Protein AF-H0JV24-F1 (afdb_monomer)

Nearest PDB structures (foldseek):
  3dsg-assembly1_A  TM=2.781E-01  e=6.233E+00  Xanthomonas campestris pv. campestris

Mean predicted aligned error: 13.24 Å

Foldseek 3Di:
DDDDDDDDDDDDDDADAAWDDDPHDTFALVNQVPFAEDQLLQFPFQAWEDHPDPVPFTKTWGAGNVPRDIHIYTFDLPQQFDQAEAEPEPPDDPPPQDDDADPDPPDDPAWHWYDYPNGTATAHPVGGWDFPDPDPDPDDDTDTDGRDVVVCPVVVVVSCVVRVVVRVSSSVSRNVRVVGGYHYHHYDD

Secondary structure (DSSP, 8-state):
-----------------B--EETTEEPBHHHHTTSPB--GGGEEEEEEE----TT--EEEEEEETTT--EEEEEE-TT---PPPEEE---SS--TT-PPPP-------TTEEEEEETTEEEEEETTEEB----SS--S---PPPPBP--TTTHHHHHHHHHHHHHHHHHHHHHHHHHHHSPBBPPBP--

Structure (mmCIF, N/CA/C/O backbone):
data_AF-H0JV24-F1
#
_entry.id   AF-H0JV24-F1
#
loop_
_atom_site.group_PDB
_atom_site.id
_atom_site.type_symbol
_atom_site.label_atom_id
_atom_site.label_alt_id
_atom_site.label_comp_id
_atom_site.label_asym_id
_atom_site.label_entity_id
_atom_site.label_seq_id
_atom_site.pdbx_PDB_ins_code
_atom_site.Cartn_x
_atom_site.Cartn_y
_atom_site.Cartn_z
_atom_site.occupancy
_atom_site.B_iso_or_equiv
_atom_site.auth_seq_id
_atom_site.auth_comp_id
_atom_site.auth_asym_id
_atom_site.auth_atom_id
_atom_site.pdbx_PDB_model_num
ATOM 1 N N . MET A 1 1 ? -55.042 33.440 13.815 1.00 40.75 1 MET A N 1
ATOM 2 C CA . MET A 1 1 ? -53.650 33.126 13.439 1.00 40.75 1 MET A CA 1
ATOM 3 C C . MET A 1 1 ? -53.340 31.748 13.990 1.00 40.75 1 MET A C 1
ATOM 5 O O . MET A 1 1 ? -53.208 31.602 15.196 1.00 40.75 1 MET A O 1
ATOM 9 N N . THR A 1 2 ? -53.371 30.730 13.139 1.00 46.62 2 THR A N 1
ATOM 10 C CA . THR A 1 2 ? -53.033 29.342 13.477 1.00 46.62 2 THR A CA 1
ATOM 11 C C . THR A 1 2 ? -51.540 29.147 13.240 1.00 46.62 2 THR A C 1
ATOM 13 O O . THR A 1 2 ? -51.048 29.481 12.167 1.00 46.62 2 THR A O 1
ATOM 16 N N . ALA A 1 3 ? -50.812 28.681 14.254 1.00 55.16 3 ALA A N 1
ATOM 17 C CA . ALA A 1 3 ? -49.384 28.410 14.143 1.00 55.16 3 ALA A CA 1
ATOM 18 C C . ALA A 1 3 ? -49.170 27.104 13.363 1.00 55.16 3 ALA A C 1
ATOM 20 O O . ALA A 1 3 ? -49.658 26.053 13.780 1.00 55.16 3 ALA A O 1
ATOM 21 N N . GLU A 1 4 ? -48.454 27.171 12.240 1.00 60.53 4 GLU A N 1
ATOM 22 C CA . GLU A 1 4 ? -47.929 25.985 11.562 1.00 60.53 4 GLU A CA 1
ATOM 23 C C . GLU A 1 4 ? -46.855 25.349 12.447 1.00 60.53 4 GLU A C 1
ATOM 25 O O . GLU A 1 4 ? -45.828 25.952 12.758 1.00 60.53 4 GLU A O 1
ATOM 30 N N . GLN A 1 5 ? -47.127 24.129 12.905 1.00 58.78 5 GLN A N 1
ATOM 31 C CA . GLN A 1 5 ? -46.218 23.354 13.734 1.00 58.78 5 GLN A CA 1
ATOM 32 C C . GLN A 1 5 ? -45.295 22.552 12.808 1.00 58.78 5 GLN A C 1
ATOM 34 O O . GLN A 1 5 ? -45.639 21.460 12.357 1.00 58.78 5 GLN A O 1
ATOM 39 N N . THR A 1 6 ? -44.131 23.112 12.479 1.00 58.16 6 THR A N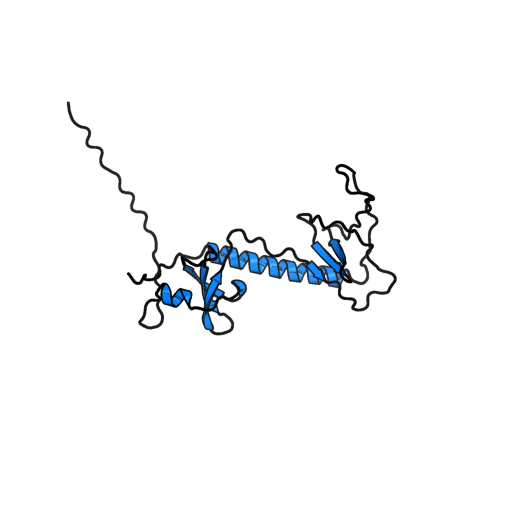 1
ATOM 40 C CA . THR A 1 6 ? -43.129 22.449 11.635 1.00 58.16 6 THR A CA 1
ATOM 41 C C . THR A 1 6 ? -42.541 21.256 12.387 1.00 58.16 6 THR A C 1
ATOM 43 O O . THR A 1 6 ? -41.795 21.412 13.353 1.00 58.16 6 THR A O 1
ATOM 46 N N . THR A 1 7 ? -42.912 20.046 11.981 1.00 57.94 7 THR A N 1
ATOM 47 C CA . THR A 1 7 ? -42.405 18.803 12.566 1.00 57.94 7 THR A CA 1
ATOM 48 C C . THR A 1 7 ? -41.014 18.534 11.996 1.00 57.94 7 THR A C 1
ATOM 50 O O . THR A 1 7 ? -40.848 18.443 10.783 1.00 57.94 7 THR A O 1
ATOM 53 N N . ALA A 1 8 ? -39.995 18.450 12.852 1.00 48.22 8 ALA A N 1
ATOM 54 C CA . ALA A 1 8 ? -38.639 18.137 12.416 1.00 48.22 8 ALA A CA 1
ATOM 55 C C . ALA A 1 8 ? -38.562 16.672 11.960 1.00 48.22 8 ALA A C 1
ATOM 57 O O . ALA A 1 8 ? -38.740 15.754 12.763 1.00 48.22 8 ALA A O 1
ATOM 58 N N . THR A 1 9 ? -38.289 16.450 10.677 1.00 52.81 9 THR A N 1
ATOM 59 C CA . THR A 1 9 ? -38.030 15.116 10.132 1.00 52.81 9 THR A CA 1
ATOM 60 C C . THR A 1 9 ? -36.627 14.684 10.556 1.00 52.81 9 THR A C 1
ATOM 62 O O . THR A 1 9 ? -35.632 15.199 10.052 1.00 52.81 9 THR A O 1
ATOM 65 N N . VAL A 1 10 ? -36.530 13.771 11.525 1.00 53.03 10 VAL A N 1
ATOM 66 C CA . VAL A 1 10 ? -35.249 13.172 11.924 1.00 53.03 10 VAL A CA 1
ATOM 67 C C . VAL A 1 10 ? -34.980 11.971 11.024 1.00 53.03 10 VAL A C 1
ATOM 69 O O . VAL A 1 10 ? -35.547 10.897 11.220 1.00 53.03 10 VAL A O 1
ATOM 72 N N . GLU A 1 11 ? -34.105 12.145 10.037 1.00 54.75 11 GLU A N 1
ATOM 73 C CA . GLU A 1 11 ? -33.578 11.033 9.247 1.00 54.75 11 GLU A CA 1
ATOM 74 C C . GLU A 1 11 ? -32.509 10.291 10.060 1.00 54.75 11 GLU A C 1
ATOM 76 O O . GLU A 1 11 ? -31.451 10.828 10.392 1.00 54.75 11 GLU A O 1
ATOM 81 N N . THR A 1 12 ? -32.796 9.043 10.431 1.00 58.28 12 THR A N 1
ATOM 82 C CA . THR A 1 12 ? -31.857 8.183 11.160 1.00 58.28 12 THR A CA 1
ATOM 83 C C . THR A 1 12 ? -30.942 7.477 10.161 1.00 58.28 12 THR A C 1
ATOM 85 O O . THR A 1 12 ? -31.289 6.442 9.600 1.00 58.28 12 THR A O 1
ATOM 88 N N . LEU A 1 13 ? -29.752 8.035 9.930 1.00 56.25 13 LEU A N 1
ATOM 89 C CA . LEU A 1 13 ? -28.691 7.354 9.185 1.00 56.25 13 LEU A CA 1
ATOM 90 C C . LEU A 1 13 ? -28.055 6.287 10.088 1.00 56.25 13 LEU A C 1
ATOM 92 O O . LEU A 1 13 ? -27.364 6.604 11.057 1.00 56.25 13 LEU A O 1
ATOM 96 N N . THR A 1 14 ? -28.290 5.009 9.793 1.00 55.62 14 THR A N 1
ATOM 97 C CA . THR A 1 14 ? -27.653 3.888 10.496 1.00 55.62 14 THR A CA 1
ATOM 98 C C . THR A 1 14 ? -26.186 3.781 10.082 1.00 55.62 14 THR A C 1
ATOM 100 O O . THR A 1 14 ? -25.870 3.221 9.034 1.00 55.62 14 THR A O 1
ATOM 103 N N . ALA A 1 15 ? -25.273 4.319 10.889 1.00 58.69 15 ALA A N 1
ATOM 104 C CA . ALA A 1 15 ? -23.844 4.066 10.731 1.00 58.69 15 ALA A CA 1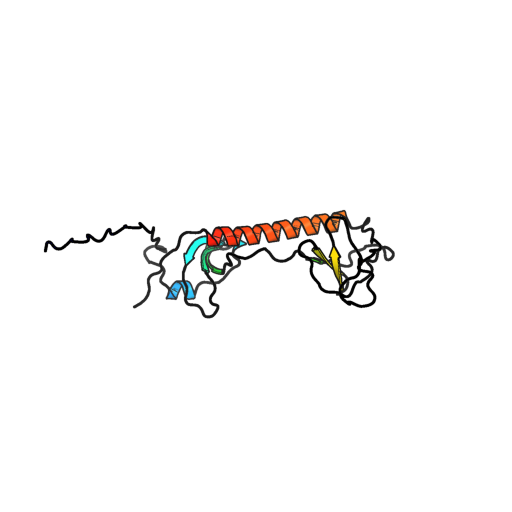
ATOM 105 C C . ALA A 1 15 ? -23.471 2.738 11.415 1.00 58.69 15 ALA A C 1
ATOM 107 O O . ALA A 1 15 ? -23.667 2.587 12.622 1.00 58.69 15 ALA A O 1
ATOM 108 N N . GLU A 1 16 ? -22.914 1.779 10.668 1.00 63.91 16 GLU A N 1
ATOM 109 C CA . GLU A 1 16 ? -22.312 0.580 11.264 1.00 63.91 16 GLU A CA 1
ATOM 110 C C . GLU A 1 16 ? -21.049 0.968 12.044 1.00 63.91 16 GLU A C 1
ATOM 112 O O . GLU A 1 16 ? -20.033 1.349 11.458 1.00 63.91 16 GLU A O 1
ATOM 117 N N . VAL A 1 17 ? -21.094 0.851 13.373 1.00 67.38 17 VAL A N 1
ATOM 118 C CA . VAL A 1 17 ? -19.924 1.046 14.237 1.00 67.38 17 VAL A CA 1
ATOM 119 C C . VAL A 1 17 ? -19.344 -0.313 14.601 1.00 67.38 17 VAL A C 1
ATOM 121 O O . VAL A 1 17 ? -19.991 -1.115 15.274 1.00 67.38 17 VAL A O 1
ATOM 124 N N . ARG A 1 18 ? -18.103 -0.570 14.177 1.00 80.44 18 ARG A N 1
ATOM 125 C CA . ARG A 1 18 ? -17.371 -1.793 14.529 1.00 80.44 18 ARG A CA 1
ATOM 126 C C . ARG A 1 18 ? -16.405 -1.526 15.676 1.00 80.44 18 ARG A C 1
ATOM 128 O O . ARG A 1 18 ? -15.770 -0.473 15.737 1.00 80.44 18 ARG A O 1
ATOM 135 N N . VAL A 1 19 ? -16.282 -2.508 16.565 1.00 81.69 19 VAL A N 1
ATOM 136 C CA . VAL A 1 19 ? -15.363 -2.493 17.706 1.00 81.69 19 VAL A CA 1
ATOM 137 C C . VAL A 1 19 ? -14.354 -3.623 17.546 1.00 81.69 19 VAL A C 1
ATOM 139 O O . VAL A 1 19 ? -14.734 -4.758 17.266 1.00 81.69 19 VAL A O 1
ATOM 142 N N . LEU A 1 20 ? -13.072 -3.322 17.752 1.00 85.44 20 LEU A N 1
ATOM 143 C CA . LEU A 1 20 ? -12.008 -4.322 17.730 1.00 85.44 20 LEU A CA 1
ATOM 144 C C . LEU A 1 20 ? -11.737 -4.859 19.140 1.00 85.44 20 LEU A C 1
ATOM 146 O O . LEU A 1 20 ? -11.495 -4.089 20.075 1.00 85.44 20 LEU A O 1
ATOM 150 N N . THR A 1 21 ? -11.745 -6.183 19.282 1.00 85.06 21 THR A N 1
ATOM 151 C CA . THR A 1 21 ? -11.434 -6.882 20.535 1.00 85.06 21 THR A CA 1
ATOM 152 C C . THR A 1 21 ? -10.301 -7.885 20.328 1.00 85.06 21 THR A C 1
ATOM 154 O O . THR A 1 21 ? -10.185 -8.487 19.264 1.00 85.06 21 THR A O 1
ATOM 157 N N . VAL A 1 22 ? -9.458 -8.057 21.347 1.00 80.88 22 VAL A N 1
ATOM 158 C CA . VAL A 1 22 ? -8.436 -9.109 21.421 1.00 80.88 22 VAL A CA 1
ATOM 159 C C . VAL A 1 22 ? -8.708 -9.927 22.680 1.00 80.88 22 VAL A C 1
ATOM 161 O O . VAL A 1 22 ? -8.603 -9.436 23.810 1.00 80.88 22 VAL A O 1
ATOM 164 N N . GLY A 1 23 ? -9.138 -11.175 22.489 1.00 85.06 23 GLY A N 1
ATOM 165 C CA . GLY A 1 23 ? -9.655 -12.012 23.570 1.00 85.06 23 GLY A CA 1
ATOM 166 C C . GLY A 1 23 ? -10.891 -11.381 24.222 1.00 85.06 23 GLY A C 1
ATOM 167 O O . GLY A 1 23 ? -11.920 -11.215 23.580 1.00 85.06 23 GLY A O 1
ATOM 168 N N . LYS A 1 24 ? -10.790 -11.022 25.509 1.00 84.69 24 LYS A N 1
ATOM 169 C CA . LYS A 1 24 ? -11.882 -10.403 26.292 1.00 84.69 24 LYS A CA 1
ATOM 170 C C . LYS A 1 24 ? -11.745 -8.883 26.457 1.00 84.69 24 LYS A C 1
ATOM 172 O O . LYS A 1 24 ? -12.445 -8.300 27.281 1.00 84.69 24 LYS A O 1
ATOM 177 N N . ARG A 1 25 ? -10.806 -8.239 25.756 1.00 82.94 25 ARG A N 1
ATOM 178 C CA . ARG A 1 25 ? -10.511 -6.807 25.920 1.00 82.94 25 ARG A CA 1
ATOM 179 C C . ARG A 1 25 ? -10.732 -6.050 24.619 1.00 82.94 25 ARG A C 1
ATOM 181 O O . ARG A 1 25 ? -10.306 -6.499 23.560 1.00 82.94 25 ARG A O 1
ATOM 188 N N . GLN A 1 26 ? -11.368 -4.887 24.714 1.00 88.50 26 GLN A N 1
ATOM 189 C CA . GLN A 1 26 ? -11.450 -3.934 23.611 1.00 88.50 26 GLN A CA 1
ATOM 190 C C . GLN A 1 26 ? -10.105 -3.228 23.433 1.00 88.50 26 GLN A C 1
ATOM 192 O O . GLN A 1 26 ? -9.442 -2.880 24.413 1.00 88.50 26 GLN A O 1
ATOM 197 N N . ILE A 1 27 ? -9.713 -2.999 22.181 1.00 90.00 27 ILE A N 1
ATOM 198 C CA . ILE A 1 27 ? -8.530 -2.200 21.871 1.00 90.00 27 ILE A CA 1
ATOM 199 C C . ILE A 1 27 ? -8.861 -0.722 22.092 1.00 90.00 27 ILE A C 1
A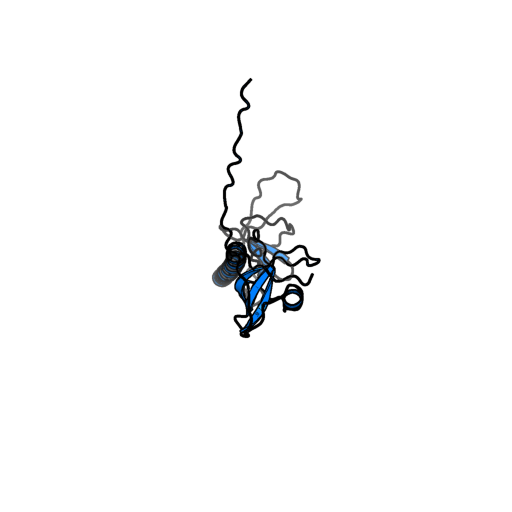TOM 201 O O . ILE A 1 27 ? -9.798 -0.173 21.505 1.00 90.00 27 ILE A O 1
ATOM 205 N N . THR A 1 28 ? -8.096 -0.082 22.973 1.00 91.44 28 THR A N 1
ATOM 206 C CA . THR A 1 28 ? -8.200 1.355 23.243 1.00 91.44 28 THR A CA 1
ATOM 207 C C . THR A 1 28 ? -7.331 2.146 22.274 1.00 91.44 28 THR A C 1
ATOM 209 O O . THR A 1 28 ? -6.391 1.614 21.677 1.00 91.44 28 THR A O 1
ATOM 212 N N . VAL A 1 29 ? -7.598 3.447 22.161 1.00 91.25 29 VAL A N 1
ATOM 213 C CA . VAL A 1 29 ? -6.755 4.363 21.377 1.00 91.25 29 VAL A CA 1
ATOM 214 C C . VAL A 1 29 ? -5.294 4.304 21.842 1.00 91.25 29 VAL A C 1
ATOM 216 O O . VAL A 1 29 ? -4.393 4.230 21.012 1.00 91.25 29 VAL A O 1
ATOM 219 N N . SER A 1 30 ? -5.041 4.279 23.155 1.00 90.44 30 SER A N 1
ATOM 220 C CA . SER A 1 30 ? -3.678 4.240 23.707 1.00 90.44 30 SER A CA 1
ATOM 221 C C . SER A 1 30 ? -2.925 2.952 23.377 1.00 90.44 30 SER A C 1
ATOM 223 O O . SER A 1 30 ? -1.710 3.000 23.214 1.00 90.44 30 SER A O 1
ATOM 225 N N . VAL A 1 31 ? -3.623 1.815 23.276 1.00 91.75 31 VAL A N 1
ATOM 226 C CA . VAL A 1 31 ? -3.018 0.549 22.832 1.00 91.75 31 VAL A CA 1
ATOM 227 C C . VAL A 1 31 ? -2.729 0.603 21.337 1.00 91.75 31 VAL A C 1
ATOM 229 O O . VAL A 1 31 ? -1.621 0.280 20.930 1.00 91.75 31 VAL A O 1
ATOM 232 N N . ALA A 1 32 ? -3.682 1.070 20.524 1.00 93.19 32 ALA A N 1
ATOM 233 C CA . ALA A 1 32 ? -3.478 1.185 19.082 1.00 93.19 32 ALA A CA 1
ATOM 234 C C . ALA A 1 32 ? -2.268 2.070 18.739 1.00 93.19 32 ALA A C 1
ATOM 236 O O . ALA A 1 32 ? -1.464 1.691 17.899 1.00 93.19 32 ALA A O 1
ATOM 237 N N . LYS A 1 33 ? -2.075 3.195 19.442 1.00 92.69 33 LYS A N 1
ATOM 238 C CA . LYS A 1 33 ? -0.918 4.092 19.251 1.00 92.69 33 LYS A CA 1
ATOM 239 C C . LYS A 1 33 ? 0.450 3.455 19.560 1.00 92.69 33 LYS A C 1
ATOM 241 O O . LYS A 1 33 ? 1.459 4.057 19.217 1.00 92.69 33 LYS A O 1
ATOM 246 N N . GLN A 1 34 ? 0.491 2.299 20.225 1.00 93.19 34 GLN A N 1
ATOM 247 C CA . GLN A 1 34 ? 1.724 1.569 20.553 1.00 93.19 34 GLN A CA 1
ATOM 248 C C . GLN A 1 34 ? 2.021 0.419 19.582 1.00 93.19 34 GLN A C 1
ATOM 250 O O . GLN A 1 34 ? 3.048 -0.234 19.728 1.00 93.19 34 GLN A O 1
ATOM 255 N N . LEU A 1 35 ? 1.122 0.135 18.635 1.00 94.88 35 LEU A N 1
ATOM 256 C CA . LEU A 1 35 ? 1.332 -0.923 17.653 1.00 94.88 35 LEU A CA 1
ATOM 257 C C . LEU A 1 35 ? 2.393 -0.514 16.631 1.00 94.88 35 LEU A C 1
ATOM 259 O O . LEU A 1 35 ? 2.487 0.656 16.252 1.00 94.88 35 LEU A O 1
ATOM 263 N N . ASP A 1 36 ? 3.125 -1.507 16.134 1.00 96.44 36 ASP A N 1
ATOM 264 C CA . ASP A 1 36 ? 4.076 -1.311 15.047 1.00 96.44 36 ASP A CA 1
ATOM 265 C C . ASP A 1 36 ? 3.366 -0.867 13.765 1.00 96.44 36 ASP A C 1
ATOM 267 O O . ASP A 1 36 ? 2.252 -1.307 13.453 1.00 96.44 36 ASP A O 1
ATOM 271 N N . VAL A 1 37 ? 4.040 -0.001 13.006 1.00 96.19 37 VAL A N 1
ATOM 272 C CA . VAL A 1 37 ? 3.574 0.472 11.702 1.00 96.19 37 VAL A CA 1
ATOM 273 C C . VAL A 1 37 ? 4.308 -0.292 10.607 1.00 96.19 37 VAL A C 1
ATOM 275 O O . VAL A 1 37 ? 5.534 -0.243 10.526 1.00 96.19 37 VAL A O 1
ATOM 278 N N . ILE A 1 38 ? 3.554 -0.972 9.747 1.00 97.31 38 ILE A N 1
ATOM 279 C CA . ILE A 1 38 ? 4.074 -1.778 8.636 1.00 97.31 38 ILE A CA 1
ATOM 280 C C . ILE A 1 38 ? 3.533 -1.279 7.282 1.00 97.31 38 ILE A C 1
ATOM 282 O O . ILE A 1 38 ? 2.551 -0.526 7.252 1.00 97.31 38 ILE A O 1
ATOM 286 N N . PRO A 1 39 ? 4.125 -1.690 6.142 1.00 96.31 39 PRO A N 1
ATOM 287 C CA . PRO A 1 39 ? 3.570 -1.403 4.818 1.00 96.31 39 PRO A CA 1
ATOM 288 C C . PRO A 1 39 ? 2.156 -1.966 4.644 1.00 96.31 39 PRO A C 1
ATOM 290 O O . PRO A 1 39 ? 1.860 -3.073 5.098 1.00 96.31 39 PRO A O 1
ATOM 293 N N . VAL A 1 40 ? 1.286 -1.229 3.946 1.00 96.62 40 VAL A N 1
ATOM 294 C CA . VAL A 1 40 ? -0.127 -1.617 3.771 1.00 96.62 40 VAL A CA 1
ATOM 295 C C . VAL A 1 40 ? -0.270 -2.930 2.997 1.00 96.62 40 VAL A C 1
ATOM 297 O O . VAL A 1 40 ? -1.168 -3.717 3.276 1.00 96.62 40 VAL A O 1
ATOM 300 N N . THR A 1 41 ? 0.662 -3.215 2.087 1.00 96.56 41 THR A N 1
ATOM 301 C CA . THR A 1 41 ? 0.727 -4.454 1.294 1.00 96.56 41 THR A CA 1
ATOM 302 C C . THR A 1 41 ? 0.965 -5.706 2.139 1.00 96.56 41 THR A C 1
ATOM 304 O O . THR A 1 41 ? 0.637 -6.811 1.714 1.00 96.56 41 THR A O 1
ATOM 307 N N . ARG A 1 42 ? 1.496 -5.548 3.357 1.00 97.25 42 ARG A N 1
ATOM 308 C CA . ARG A 1 42 ? 1.746 -6.638 4.307 1.00 97.25 42 ARG A CA 1
ATOM 309 C C . ARG A 1 42 ? 0.602 -6.822 5.314 1.00 97.25 42 ARG A C 1
ATOM 311 O O . ARG A 1 42 ? 0.651 -7.743 6.123 1.00 97.25 42 ARG A O 1
ATOM 318 N N . LEU A 1 43 ? -0.427 -5.977 5.280 1.00 97.88 43 LEU A N 1
ATOM 319 C CA . LEU A 1 43 ? -1.487 -5.951 6.285 1.00 97.88 43 LEU A CA 1
ATOM 320 C C . LEU A 1 43 ? -2.797 -6.537 5.734 1.00 97.88 43 LEU A C 1
ATOM 322 O O . LEU A 1 43 ? -3.371 -6.008 4.785 1.00 97.88 43 LEU A O 1
ATOM 326 N N . THR A 1 44 ? -3.342 -7.573 6.375 1.00 97.31 44 THR A N 1
ATOM 327 C CA . THR A 1 44 ? -4.760 -7.934 6.208 1.00 97.31 44 THR A CA 1
ATOM 328 C C . THR A 1 44 ? -5.607 -6.979 7.041 1.00 97.31 44 THR A C 1
ATOM 330 O O . THR A 1 44 ? -5.665 -7.082 8.268 1.00 97.31 44 THR A O 1
ATOM 333 N N . VAL A 1 45 ? -6.245 -6.021 6.370 1.00 97.56 45 VAL A N 1
ATOM 334 C CA . VAL A 1 45 ? -6.989 -4.925 7.003 1.00 97.56 45 VAL A CA 1
ATOM 335 C C . VAL A 1 45 ? -8.294 -5.416 7.635 1.00 97.56 45 VAL A C 1
ATOM 337 O O . VAL A 1 45 ? -9.118 -6.051 6.983 1.00 97.56 45 VAL A O 1
ATOM 340 N N . PHE A 1 46 ? -8.523 -5.046 8.896 1.00 95.69 46 PHE A N 1
ATOM 341 C CA . PHE A 1 46 ? -9.826 -5.186 9.556 1.00 95.69 46 PHE A CA 1
ATOM 342 C C . PHE A 1 46 ? -10.699 -3.949 9.369 1.00 95.69 46 PHE A C 1
ATOM 344 O O . PHE A 1 46 ? -11.916 -4.049 9.214 1.00 95.69 46 PHE A O 1
ATOM 351 N N . GLY A 1 47 ? -10.081 -2.771 9.412 1.00 95.38 47 GLY A N 1
ATOM 352 C CA . GLY A 1 47 ? -10.784 -1.510 9.262 1.00 95.38 47 GLY A CA 1
ATOM 353 C C . GLY A 1 47 ? -9.887 -0.298 9.440 1.00 95.38 47 GLY A C 1
ATOM 354 O O . GLY A 1 47 ? -8.736 -0.387 9.870 1.00 95.38 47 GLY A O 1
ATOM 355 N N . ARG A 1 48 ? -10.448 0.859 9.110 1.00 95.75 48 ARG A N 1
ATOM 356 C CA . ARG A 1 48 ? -9.840 2.167 9.338 1.00 95.75 48 ARG A CA 1
ATOM 357 C C . ARG A 1 48 ? -9.966 2.551 10.800 1.00 95.75 48 ARG A C 1
ATOM 359 O O . ARG A 1 48 ? -10.984 2.278 11.426 1.00 95.75 48 ARG A O 1
ATOM 366 N N . VAL A 1 49 ? -8.972 3.251 11.321 1.00 94.50 49 VAL A N 1
ATOM 367 C CA . VAL A 1 49 ? -8.991 3.831 12.665 1.00 94.50 49 VAL A CA 1
ATOM 368 C C . VAL A 1 49 ? -8.595 5.297 12.585 1.00 94.50 49 VAL A C 1
ATOM 370 O O . VAL A 1 49 ? -7.766 5.697 11.767 1.00 94.50 49 VAL A O 1
ATOM 373 N N . LYS A 1 50 ? -9.199 6.123 13.438 1.00 90.88 50 LYS A N 1
ATOM 374 C CA . LYS A 1 50 ? -8.806 7.524 13.595 1.00 90.88 50 LYS A CA 1
ATOM 375 C C . LYS A 1 50 ? -7.871 7.631 14.787 1.00 90.88 50 LYS A C 1
ATOM 377 O O . LYS A 1 50 ? -8.290 7.458 15.929 1.00 90.88 50 LYS A O 1
ATOM 382 N N . LEU A 1 51 ? -6.599 7.878 14.498 1.00 89.75 51 LEU A N 1
ATOM 383 C CA . LEU A 1 51 ? -5.568 8.096 15.500 1.00 89.75 51 LEU A CA 1
ATOM 384 C C . LEU A 1 51 ? -5.098 9.543 15.383 1.00 89.75 51 LEU A C 1
ATOM 386 O O . LEU A 1 51 ? -4.636 9.968 14.330 1.00 89.75 51 LEU A O 1
ATOM 390 N N . GLU A 1 52 ? -5.210 10.305 16.466 1.00 83.94 52 GLU A N 1
ATOM 391 C CA . GLU A 1 52 ? -4.608 11.637 16.560 1.00 83.94 52 GLU A CA 1
ATOM 392 C C . GLU A 1 52 ? -3.096 11.483 16.779 1.00 83.94 52 GLU A C 1
ATOM 394 O O . GLU A 1 52 ? -2.602 11.499 17.914 1.00 83.94 52 GLU A O 1
ATOM 399 N N . LEU A 1 53 ? -2.383 11.213 15.686 1.00 79.12 53 LEU A N 1
ATOM 400 C CA . LEU A 1 53 ? -0.926 11.153 15.610 1.00 79.12 53 LEU A CA 1
ATOM 401 C C . LEU A 1 53 ? -0.389 12.415 14.920 1.00 79.12 53 LEU A C 1
ATOM 403 O O . LEU A 1 53 ? -1.105 13.101 14.192 1.00 79.12 53 LEU A O 1
ATOM 407 N N . LYS A 1 54 ? 0.884 12.740 15.177 1.00 76.75 54 LYS A N 1
ATOM 408 C CA . LYS A 1 54 ? 1.520 13.991 14.718 1.00 76.75 54 LYS A CA 1
ATOM 409 C C . LYS A 1 54 ? 1.641 14.109 13.197 1.00 76.75 54 LYS A C 1
ATOM 411 O O . LYS A 1 54 ? 1.874 15.199 12.697 1.00 76.75 54 LYS A O 1
ATOM 416 N N . ASP A 1 55 ? 1.536 13.002 12.473 1.00 79.50 55 ASP A N 1
ATOM 417 C CA . ASP A 1 55 ? 1.768 12.951 11.033 1.00 79.50 55 ASP A CA 1
ATOM 418 C C . ASP A 1 55 ? 0.505 13.189 10.195 1.00 79.50 55 ASP A C 1
ATOM 420 O O . ASP A 1 55 ? 0.589 13.182 8.969 1.00 79.50 55 ASP A O 1
ATOM 424 N N . HIS A 1 56 ? -0.648 13.419 10.839 1.00 76.62 56 HIS A N 1
ATOM 425 C CA . HIS A 1 56 ? -1.941 13.682 10.193 1.00 76.62 56 HIS A CA 1
ATOM 426 C C . HIS A 1 56 ? -2.352 12.628 9.149 1.00 76.62 56 HIS A C 1
ATOM 428 O O . HIS A 1 56 ? -3.175 12.905 8.273 1.00 76.62 56 HIS A O 1
ATOM 434 N N . LYS A 1 57 ? -1.792 11.417 9.228 1.00 87.69 57 LYS A N 1
ATOM 435 C CA . LYS A 1 57 ? -2.117 10.329 8.307 1.00 87.69 57 LYS A CA 1
ATOM 436 C C . LYS A 1 57 ? -3.379 9.608 8.752 1.00 87.69 57 LYS A C 1
ATOM 438 O O . LYS A 1 57 ? -3.706 9.545 9.937 1.00 87.69 57 LYS A O 1
ATOM 443 N N . ASP A 1 58 ? -4.069 9.025 7.781 1.00 93.25 58 ASP A N 1
ATOM 444 C CA . ASP A 1 58 ? -5.122 8.066 8.061 1.00 93.25 58 ASP A CA 1
ATOM 445 C C . ASP A 1 58 ? -4.518 6.668 8.236 1.00 93.25 58 ASP A C 1
ATOM 447 O O . ASP A 1 58 ? -3.604 6.269 7.511 1.00 93.25 58 ASP A O 1
ATOM 451 N N . TYR A 1 59 ? -5.055 5.917 9.198 1.00 96.44 59 TYR A N 1
ATOM 452 C CA . TYR A 1 59 ? -4.541 4.606 9.570 1.00 96.44 59 TYR A CA 1
ATOM 453 C C . TYR A 1 59 ? -5.579 3.510 9.362 1.00 96.44 59 TYR A C 1
ATOM 455 O O . TYR A 1 59 ? -6.786 3.709 9.532 1.00 96.44 59 TYR A O 1
ATOM 463 N N . VAL A 1 60 ? -5.087 2.326 9.027 1.00 97.31 60 VAL A N 1
ATOM 464 C CA . VAL A 1 60 ? -5.811 1.060 9.117 1.00 97.31 60 VAL A CA 1
ATOM 465 C C . VAL A 1 60 ? -5.153 0.170 10.157 1.00 97.31 60 VAL A C 1
ATOM 467 O O . VAL A 1 60 ? -3.953 0.270 10.407 1.00 97.31 60 VAL A O 1
ATOM 470 N N . ILE A 1 61 ? -5.958 -0.693 10.764 1.00 97.19 61 ILE A N 1
ATOM 471 C CA . ILE A 1 61 ? -5.515 -1.725 11.697 1.00 97.19 61 ILE A CA 1
ATOM 472 C C . ILE A 1 61 ? -5.834 -3.096 11.113 1.00 97.19 61 ILE A C 1
ATOM 474 O O . ILE A 1 61 ? -6.863 -3.284 10.454 1.00 97.19 61 ILE A O 1
ATOM 478 N N . GLY A 1 62 ? -4.951 -4.054 11.349 1.00 96.81 62 GLY A N 1
ATOM 479 C CA . GLY A 1 62 ? -5.075 -5.385 10.784 1.00 96.81 62 GLY A CA 1
ATOM 480 C C . GLY A 1 62 ? -4.022 -6.335 11.320 1.00 96.81 62 GLY A C 1
ATOM 481 O O . GLY A 1 62 ? -3.321 -6.024 12.283 1.00 96.81 62 GLY A O 1
ATOM 482 N N . VAL A 1 63 ? -3.916 -7.489 10.680 1.00 97.31 63 VAL A N 1
ATOM 483 C CA . VAL A 1 63 ? -2.905 -8.493 11.007 1.00 97.31 63 VAL A CA 1
ATOM 484 C C . VAL A 1 63 ? -1.808 -8.468 9.959 1.00 97.31 63 VAL A C 1
ATOM 486 O O . VAL A 1 63 ? -2.080 -8.447 8.761 1.00 97.31 63 VAL A O 1
ATOM 489 N N . ASP A 1 64 ? -0.568 -8.460 10.422 1.00 97.50 64 ASP A N 1
ATOM 490 C CA . ASP A 1 64 ? 0.610 -8.664 9.598 1.00 97.50 64 ASP A CA 1
ATOM 491 C C . ASP A 1 64 ? 0.589 -10.073 8.984 1.00 97.50 64 ASP A C 1
ATOM 493 O O . ASP A 1 64 ? 0.621 -11.077 9.695 1.00 97.50 64 ASP A O 1
ATOM 497 N N . ASN A 1 65 ? 0.588 -10.148 7.655 1.00 96.88 65 ASN A N 1
ATOM 498 C CA . ASN A 1 65 ? 0.516 -11.399 6.899 1.00 96.88 65 ASN A CA 1
ATOM 499 C C . ASN A 1 65 ? 1.754 -12.292 7.065 1.00 96.88 65 ASN A C 1
ATOM 501 O O . ASN A 1 65 ? 1.701 -13.477 6.747 1.00 96.88 65 ASN A O 1
ATOM 505 N N . THR A 1 66 ? 2.870 -11.741 7.541 1.00 96.69 66 THR A N 1
ATOM 506 C CA . THR A 1 66 ? 4.121 -12.473 7.758 1.00 96.69 66 THR A CA 1
ATOM 507 C C . THR A 1 66 ? 4.235 -13.001 9.185 1.00 96.69 66 THR A C 1
ATOM 509 O O . THR A 1 66 ? 4.701 -14.119 9.384 1.00 96.69 66 THR A O 1
ATOM 512 N N . THR A 1 67 ? 3.838 -12.209 10.185 1.00 97.06 67 THR A N 1
ATOM 513 C CA . THR A 1 67 ? 4.053 -12.549 11.608 1.00 97.06 67 THR A CA 1
ATOM 514 C C . THR A 1 67 ? 2.782 -12.944 12.353 1.00 97.06 67 THR A C 1
ATOM 516 O O . THR A 1 67 ? 2.865 -13.535 13.427 1.00 97.06 67 THR A O 1
ATOM 519 N N . GLY A 1 68 ? 1.603 -12.617 11.820 1.00 95.38 68 GLY A N 1
ATOM 520 C CA . GLY A 1 68 ? 0.323 -12.798 12.503 1.00 95.38 68 GLY A CA 1
ATOM 521 C C . GLY A 1 68 ? 0.045 -11.771 13.610 1.00 95.38 68 GLY A C 1
ATOM 522 O O . GLY A 1 68 ? -0.946 -11.906 14.329 1.00 95.38 68 GLY A O 1
ATOM 523 N N . ILE A 1 69 ? 0.894 -10.751 13.772 1.00 95.50 69 ILE A N 1
ATOM 524 C CA . ILE A 1 69 ? 0.781 -9.746 14.838 1.00 95.50 69 ILE A CA 1
ATOM 525 C C . ILE A 1 69 ? -0.202 -8.637 14.436 1.00 95.50 69 ILE A C 1
ATOM 527 O O . ILE A 1 69 ? -0.340 -8.296 13.264 1.00 95.50 69 ILE A O 1
ATOM 531 N N . LEU A 1 70 ? -0.903 -8.072 15.425 1.00 95.75 70 LEU A N 1
ATOM 532 C CA . LEU A 1 70 ? -1.753 -6.897 15.233 1.00 95.75 70 LEU A CA 1
ATOM 533 C C . LEU A 1 70 ? -0.882 -5.660 14.982 1.00 95.75 70 LEU A C 1
ATOM 535 O O . LEU A 1 70 ? -0.085 -5.280 15.839 1.00 95.75 70 LEU A O 1
ATOM 539 N N . SER A 1 71 ? -1.076 -5.006 13.844 1.00 97.50 71 SER A N 1
ATOM 540 C CA . SER A 1 71 ? -0.254 -3.873 13.417 1.00 97.50 71 SER A CA 1
ATOM 541 C C . SER A 1 71 ? -1.101 -2.767 12.797 1.00 97.50 71 SER A C 1
ATOM 543 O O . SER A 1 71 ? -2.272 -2.954 12.445 1.00 97.50 71 SER A O 1
ATOM 545 N N . LEU A 1 72 ? -0.493 -1.593 12.672 1.00 97.19 72 LEU A N 1
ATOM 546 C CA . LEU A 1 72 ? -1.043 -0.459 11.948 1.00 97.19 72 LEU A CA 1
ATOM 547 C C . LEU A 1 72 ? -0.390 -0.328 10.578 1.00 97.19 72 LEU A C 1
ATOM 549 O O . LEU A 1 72 ? 0.753 -0.722 10.361 1.00 97.19 72 LEU A O 1
ATOM 553 N N . SER A 1 73 ? -1.100 0.316 9.664 1.00 97.38 73 SER A N 1
ATOM 554 C CA . SER A 1 73 ? -0.486 0.874 8.468 1.00 97.38 73 SER A CA 1
ATOM 555 C C . SER A 1 73 ? -1.086 2.234 8.158 1.00 97.38 73 SER A C 1
ATOM 557 O O . SER A 1 73 ? -2.296 2.438 8.297 1.00 97.38 73 SER A O 1
ATOM 559 N N . ALA A 1 74 ? -0.236 3.173 7.755 1.00 95.56 74 ALA A N 1
ATOM 560 C CA . ALA A 1 74 ? -0.695 4.426 7.185 1.00 95.56 74 ALA A CA 1
ATOM 561 C C . ALA A 1 74 ? -1.147 4.176 5.743 1.00 95.56 74 ALA A C 1
ATOM 563 O O . ALA A 1 74 ? -0.479 3.466 4.992 1.00 95.56 74 ALA A O 1
ATOM 564 N N . TYR A 1 75 ? -2.251 4.792 5.329 1.00 95.06 75 TYR A N 1
ATOM 565 C CA . TYR A 1 75 ? -2.692 4.729 3.940 1.00 95.06 75 TYR A CA 1
ATOM 566 C C . TYR A 1 75 ? -2.958 6.120 3.366 1.00 95.06 75 TYR A C 1
ATOM 568 O O . TYR A 1 75 ? -3.289 7.063 4.082 1.00 95.06 75 TYR A O 1
ATOM 576 N N . ASN A 1 76 ? -2.821 6.244 2.046 1.00 92.31 76 ASN A N 1
ATOM 577 C CA . ASN A 1 76 ? -3.145 7.456 1.313 1.00 92.31 76 ASN A CA 1
ATOM 578 C C . ASN A 1 76 ? -4.163 7.123 0.216 1.00 92.31 76 ASN A C 1
ATOM 580 O O . ASN A 1 76 ? -3.846 6.454 -0.762 1.00 92.31 76 ASN A O 1
ATOM 584 N N . LYS A 1 77 ? -5.393 7.627 0.360 1.00 87.81 77 LYS A N 1
ATOM 585 C CA . LYS A 1 77 ? -6.483 7.420 -0.613 1.00 87.81 77 LYS A CA 1
ATOM 586 C C . LYS A 1 77 ? -6.198 7.980 -2.014 1.00 87.81 77 LYS A C 1
ATOM 588 O O . LYS A 1 77 ? -6.895 7.625 -2.957 1.00 87.81 77 LYS A O 1
ATOM 593 N N . TYR A 1 78 ? -5.207 8.860 -2.144 1.00 87.81 78 TYR A N 1
ATOM 594 C CA . TYR A 1 78 ? -4.767 9.446 -3.411 1.00 87.81 78 TYR A CA 1
ATOM 595 C C . TYR A 1 78 ? -3.446 8.854 -3.909 1.00 87.81 78 TYR A C 1
ATOM 597 O O . TYR A 1 78 ? -2.860 9.387 -4.849 1.00 87.81 78 TYR A O 1
ATOM 605 N N . PHE A 1 79 ? -2.949 7.789 -3.276 1.00 85.38 79 PHE A N 1
ATOM 606 C CA . PHE A 1 79 ? -1.719 7.139 -3.696 1.00 85.38 79 PHE A CA 1
ATOM 607 C C . PHE A 1 79 ? -1.881 6.540 -5.096 1.00 85.38 79 PHE A C 1
ATOM 609 O O . PHE A 1 79 ? -2.823 5.788 -5.360 1.00 85.38 79 PHE A O 1
ATOM 616 N N . ARG A 1 80 ? -0.960 6.900 -5.992 1.00 79.12 80 ARG A N 1
ATOM 617 C CA . ARG A 1 80 ? -0.947 6.462 -7.395 1.00 79.12 80 ARG A CA 1
ATOM 618 C C . ARG A 1 80 ? 0.143 5.429 -7.700 1.00 79.12 80 ARG A C 1
ATOM 620 O O . ARG A 1 80 ? 0.317 5.098 -8.861 1.00 79.12 80 ARG A O 1
ATOM 627 N N . GLY A 1 81 ? 0.836 4.924 -6.679 1.00 76.75 81 GLY A N 1
ATOM 628 C CA . GLY A 1 81 ? 2.043 4.121 -6.862 1.00 76.75 81 GLY A CA 1
ATOM 629 C C . GLY A 1 81 ? 3.3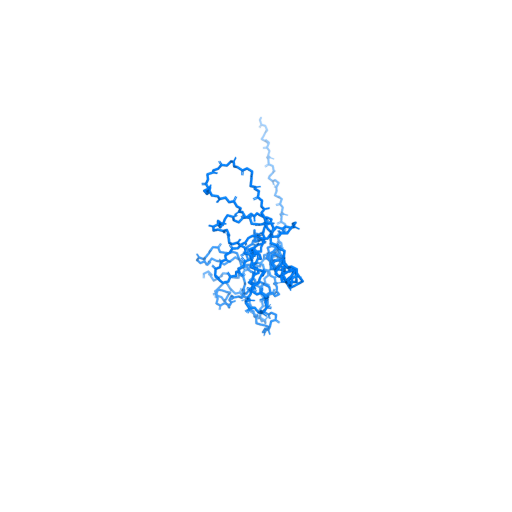04 4.989 -6.874 1.00 76.75 81 GLY A C 1
ATOM 630 O O . GLY A 1 81 ? 3.221 6.190 -7.167 1.00 76.75 81 GLY A O 1
ATOM 631 N N . PRO A 1 82 ? 4.474 4.417 -6.547 1.00 73.50 82 PRO A N 1
ATOM 632 C CA . PRO A 1 82 ? 5.7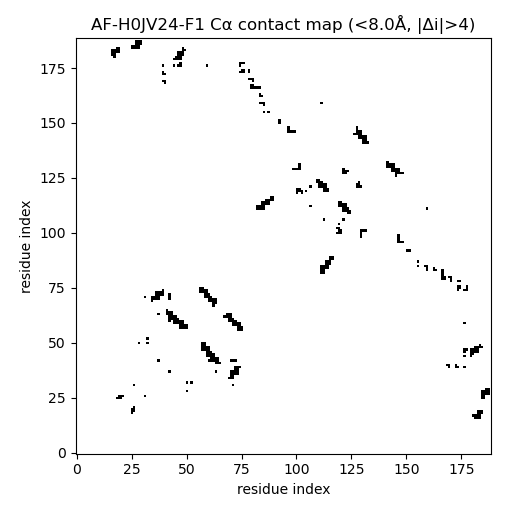38 5.011 -6.958 1.00 73.50 82 PRO A CA 1
ATOM 633 C C . PRO A 1 82 ? 5.786 5.082 -8.490 1.00 73.50 82 PRO A C 1
ATOM 635 O O . PRO A 1 82 ? 5.202 4.241 -9.176 1.00 73.50 82 PRO A O 1
ATOM 638 N N . LYS A 1 83 ? 6.486 6.081 -9.038 1.00 67.56 83 LYS A N 1
ATOM 639 C CA . LYS A 1 83 ? 6.818 6.048 -10.464 1.00 67.56 83 LYS A CA 1
ATOM 640 C C . LYS A 1 83 ? 7.841 4.918 -10.665 1.00 67.56 83 LYS A C 1
ATOM 642 O O . LYS A 1 83 ? 8.883 4.977 -10.010 1.00 67.56 83 LYS A O 1
ATOM 647 N N . PRO A 1 84 ? 7.551 3.897 -11.487 1.00 63.75 84 PRO A N 1
ATOM 648 C CA . PRO A 1 84 ? 8.503 2.825 -11.758 1.00 63.75 84 PRO A CA 1
ATOM 649 C C . PRO A 1 84 ? 9.799 3.402 -12.346 1.00 63.75 84 PRO A C 1
ATOM 651 O O . PRO A 1 84 ? 9.756 4.283 -13.213 1.00 63.75 84 PRO A O 1
ATOM 654 N N . PHE A 1 85 ? 10.940 2.922 -11.849 1.00 65.62 85 PHE A N 1
ATOM 655 C CA . PHE A 1 85 ? 12.274 3.295 -12.305 1.00 65.62 85 PHE A CA 1
ATOM 656 C C . PHE A 1 85 ? 13.114 2.036 -12.548 1.00 65.62 85 PHE A C 1
ATOM 658 O O . PHE A 1 85 ? 13.326 1.249 -11.635 1.00 65.62 85 PHE A O 1
ATOM 665 N N . VAL A 1 86 ? 13.627 1.814 -13.752 1.00 63.38 86 VAL A N 1
ATOM 666 C CA . VAL A 1 86 ? 14.493 0.653 -14.014 1.00 63.38 86 VAL A CA 1
ATOM 667 C C . VAL A 1 86 ? 15.942 1.057 -13.824 1.00 63.38 86 VAL A C 1
ATOM 669 O O . VAL A 1 86 ? 16.449 1.906 -14.556 1.00 63.38 86 VAL A O 1
ATOM 672 N N . ASP A 1 87 ? 16.617 0.433 -12.864 1.00 60.00 87 ASP A N 1
ATOM 673 C CA . ASP A 1 87 ? 18.070 0.520 -12.768 1.00 60.00 87 ASP A CA 1
ATOM 674 C C . ASP A 1 87 ? 18.677 -0.467 -1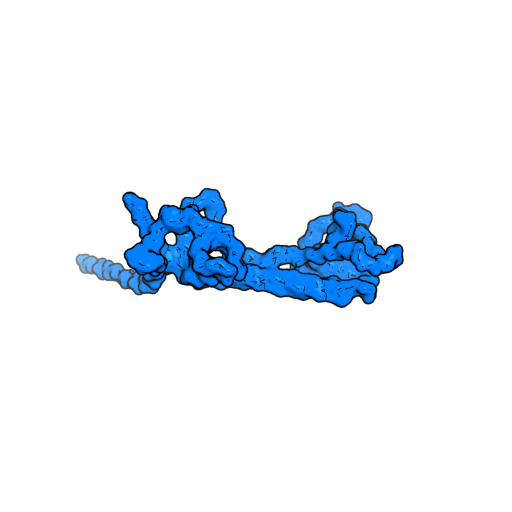3.773 1.00 60.00 87 ASP A C 1
ATOM 676 O O . ASP A 1 87 ? 18.559 -1.693 -13.641 1.00 60.00 87 ASP A O 1
ATOM 680 N N . VAL A 1 88 ? 19.275 0.070 -14.833 1.00 59.19 88 VAL A N 1
ATOM 681 C CA . VAL A 1 88 ? 20.047 -0.712 -15.793 1.00 59.19 88 VAL A CA 1
ATOM 682 C C . VAL A 1 88 ? 21.435 -0.867 -15.186 1.00 59.19 88 VAL A C 1
ATOM 684 O O . VAL A 1 88 ? 22.369 -0.128 -15.490 1.00 59.19 88 VAL A O 1
ATOM 687 N N . ILE A 1 89 ? 21.548 -1.816 -14.257 1.00 52.59 89 ILE A N 1
ATOM 688 C CA . ILE A 1 89 ? 22.826 -2.161 -13.643 1.00 52.59 89 ILE A CA 1
ATOM 689 C C . ILE A 1 89 ? 23.713 -2.763 -14.731 1.00 52.59 89 ILE A C 1
ATOM 691 O O . ILE A 1 89 ? 23.278 -3.643 -15.478 1.00 52.59 89 ILE A O 1
ATOM 695 N N . ASP A 1 90 ? 24.947 -2.268 -14.771 1.00 48.50 90 ASP A N 1
ATOM 696 C CA . ASP A 1 90 ? 26.100 -2.620 -15.606 1.00 48.50 90 ASP A CA 1
ATOM 697 C C . ASP A 1 90 ? 26.401 -4.137 -15.626 1.00 48.50 90 ASP A C 1
ATOM 699 O O . ASP A 1 90 ? 27.375 -4.625 -15.061 1.00 48.50 90 ASP A O 1
ATOM 703 N N . SER A 1 91 ? 25.491 -4.933 -16.187 1.00 43.34 91 SER A N 1
ATOM 704 C CA . SER A 1 91 ? 25.463 -6.397 -16.058 1.00 43.34 91 SER A CA 1
ATOM 705 C C . SER A 1 91 ? 25.860 -7.124 -17.344 1.00 43.34 91 SER A C 1
ATOM 707 O O . SER A 1 91 ? 25.620 -8.322 -17.479 1.00 43.34 91 SER A O 1
ATOM 709 N N . GLY A 1 92 ? 26.549 -6.434 -18.261 1.00 45.47 92 GLY A N 1
ATOM 710 C CA . GLY A 1 92 ? 27.152 -7.055 -19.446 1.00 45.47 92 GLY A CA 1
ATOM 711 C C . GLY A 1 92 ? 26.495 -6.692 -20.775 1.00 45.47 92 GLY A C 1
ATOM 712 O O . GLY A 1 92 ? 26.545 -7.484 -21.717 1.00 45.47 92 GLY A O 1
ATOM 713 N N . LEU A 1 93 ? 25.896 -5.504 -20.872 1.00 47.50 93 LEU A N 1
ATOM 714 C CA . LEU A 1 93 ? 25.621 -4.916 -22.179 1.00 47.50 93 LEU A CA 1
ATOM 715 C C . LEU A 1 93 ? 26.954 -4.616 -22.889 1.00 47.50 93 LEU A C 1
ATOM 717 O O . LEU A 1 93 ? 27.870 -4.116 -22.241 1.00 47.50 93 LEU A O 1
ATOM 721 N N . PRO A 1 94 ? 27.099 -4.907 -24.195 1.00 48.38 94 PRO A N 1
ATOM 722 C CA . PRO A 1 94 ? 28.305 -4.540 -24.928 1.00 48.38 94 PRO A CA 1
ATOM 723 C C . PRO A 1 94 ? 28.518 -3.021 -24.888 1.00 48.38 94 PRO A C 1
ATOM 725 O O . PRO A 1 94 ? 27.557 -2.275 -25.101 1.00 48.38 94 PRO A O 1
ATOM 728 N N . ASP A 1 95 ? 29.773 -2.586 -24.730 1.00 48.12 95 ASP A N 1
ATOM 729 C CA . ASP A 1 95 ? 30.263 -1.189 -24.736 1.00 48.12 95 ASP A CA 1
ATOM 730 C C . ASP A 1 95 ? 29.913 -0.378 -26.014 1.00 48.12 95 ASP A C 1
ATOM 732 O O . ASP A 1 95 ? 30.481 0.667 -26.295 1.00 48.12 95 ASP A O 1
ATOM 736 N N . GLU A 1 96 ? 29.010 -0.833 -26.872 1.00 45.22 96 GLU A N 1
ATOM 737 C CA . GLU A 1 96 ? 28.621 -0.136 -28.105 1.00 45.22 96 GLU A CA 1
ATOM 738 C C . GLU A 1 96 ? 27.125 0.211 -28.125 1.00 45.22 96 GLU A C 1
ATOM 740 O O . GLU A 1 96 ? 26.631 0.806 -29.082 1.00 45.22 96 GLU A O 1
ATOM 745 N N . GLN A 1 97 ? 26.391 -0.112 -27.054 1.00 50.44 97 GLN A N 1
ATOM 746 C CA . GLN A 1 97 ? 24.948 0.120 -26.933 1.00 50.44 97 GLN A CA 1
ATOM 747 C C . GLN A 1 97 ? 24.609 1.106 -25.808 1.00 50.44 97 GLN A C 1
ATOM 749 O O . GLN A 1 97 ? 23.618 0.925 -25.105 1.00 50.44 97 GLN A O 1
ATOM 754 N N . PHE A 1 98 ? 25.404 2.165 -25.642 1.00 48.88 98 PHE A N 1
ATOM 755 C CA . PHE A 1 98 ? 25.156 3.184 -24.622 1.00 48.88 98 PHE A CA 1
ATOM 756 C C . PHE A 1 98 ? 23.934 4.072 -24.954 1.00 48.88 98 PHE A C 1
ATOM 758 O O . PHE A 1 98 ? 23.933 4.720 -26.006 1.00 48.88 98 PHE A O 1
ATOM 765 N N . PRO A 1 99 ? 22.907 4.198 -24.085 1.00 43.84 99 PRO A N 1
ATOM 766 C CA . PRO A 1 99 ? 21.981 5.323 -24.138 1.00 43.84 99 PRO A CA 1
ATOM 767 C C . PRO A 1 99 ? 22.716 6.655 -23.942 1.00 43.84 99 PRO A C 1
ATOM 769 O O . PRO A 1 99 ? 23.505 6.839 -23.017 1.00 43.84 99 PRO A O 1
ATOM 772 N N . ILE A 1 100 ? 22.444 7.610 -24.833 1.00 40.94 100 ILE A N 1
ATOM 773 C CA . ILE A 1 100 ? 23.020 8.955 -24.760 1.00 40.94 100 ILE A CA 1
ATOM 774 C C . ILE A 1 100 ? 22.176 9.819 -23.818 1.00 40.94 100 ILE A C 1
ATOM 776 O O . ILE A 1 100 ? 20.969 9.977 -24.000 1.00 40.94 100 ILE A O 1
ATOM 780 N N . VAL A 1 101 ? 22.848 10.373 -22.814 1.00 38.88 101 VAL A N 1
ATOM 781 C CA . VAL A 1 101 ? 22.316 11.117 -21.662 1.00 38.88 101 VAL A CA 1
ATOM 782 C C . VAL A 1 101 ? 21.535 12.365 -22.061 1.00 38.88 101 VAL A C 1
ATOM 784 O O . VAL A 1 101 ? 22.007 13.147 -22.888 1.00 38.88 101 VAL A O 1
ATOM 787 N N . CYS A 1 102 ? 20.384 12.604 -21.420 1.00 36.50 102 CYS A N 1
ATOM 788 C CA . CYS A 1 102 ? 19.745 13.919 -21.405 1.00 36.50 102 CYS A CA 1
ATOM 789 C C . CYS A 1 102 ? 19.577 14.412 -19.961 1.00 36.50 102 CYS A C 1
ATOM 791 O O . CYS A 1 102 ? 18.872 13.804 -19.167 1.00 36.50 102 CYS A O 1
ATOM 793 N N . GLY A 1 103 ? 20.230 15.524 -19.619 1.00 35.38 103 GLY A N 1
ATOM 794 C CA . GLY A 1 103 ? 20.278 16.078 -18.261 1.00 35.38 103 GLY A CA 1
ATOM 795 C C . GLY A 1 103 ? 19.031 16.855 -17.819 1.00 35.38 103 GLY A C 1
ATOM 796 O O . GLY A 1 103 ? 19.168 17.814 -17.062 1.00 35.38 103 GLY A O 1
ATOM 797 N N . ALA A 1 104 ? 17.835 16.498 -18.291 1.00 40.53 104 ALA A N 1
ATOM 798 C CA . ALA A 1 104 ? 16.596 17.178 -17.922 1.00 40.53 104 ALA A CA 1
ATOM 799 C C . ALA A 1 104 ? 15.655 16.232 -17.167 1.00 40.53 104 ALA A C 1
ATOM 801 O O . ALA A 1 104 ? 15.067 15.319 -17.729 1.00 40.53 104 ALA A O 1
ATOM 802 N N . THR A 1 105 ? 15.485 16.493 -15.874 1.00 40.66 105 THR A N 1
ATOM 803 C CA . THR A 1 105 ? 14.705 15.697 -14.912 1.00 40.66 105 THR A CA 1
ATOM 804 C C . THR A 1 105 ? 13.184 15.903 -15.002 1.00 40.66 105 THR A C 1
ATOM 806 O O . THR A 1 105 ? 12.453 15.587 -14.058 1.00 40.66 105 THR A O 1
ATOM 809 N N . SER A 1 106 ? 12.664 16.465 -16.098 1.00 44.97 106 SER A N 1
ATOM 810 C CA . SER A 1 106 ? 11.233 16.767 -16.221 1.00 44.97 106 SER A CA 1
ATOM 811 C C . SER A 1 106 ? 10.434 15.500 -16.517 1.00 44.97 106 SER A C 1
ATOM 813 O O . SER A 1 106 ? 10.190 15.187 -17.672 1.00 44.97 106 SER A O 1
ATOM 815 N N . SER A 1 107 ? 10.021 14.815 -15.450 1.00 47.44 107 SER A N 1
ATOM 816 C CA . SER A 1 107 ? 9.274 13.555 -15.491 1.00 47.44 107 SER A CA 1
ATOM 817 C C . SER A 1 107 ? 7.912 13.700 -16.176 1.00 47.44 107 SER A C 1
ATOM 819 O O . SER A 1 107 ? 6.995 14.264 -15.569 1.00 47.44 107 SER A O 1
ATOM 821 N N . TYR A 1 108 ? 7.734 13.149 -17.376 1.00 53.16 108 TYR A N 1
ATOM 822 C CA . TYR A 1 108 ? 6.408 13.079 -18.007 1.00 53.16 108 TYR A CA 1
ATOM 823 C C . TYR A 1 108 ? 5.509 12.025 -17.331 1.00 53.16 108 TYR A C 1
ATOM 825 O O . TYR A 1 108 ? 5.976 11.086 -16.684 1.00 53.16 108 TYR A O 1
ATOM 833 N N . ASP A 1 109 ? 4.187 12.186 -17.446 1.00 48.09 109 ASP A N 1
ATOM 834 C CA . ASP A 1 109 ? 3.197 11.273 -16.841 1.00 48.09 109 ASP A CA 1
ATOM 835 C C . ASP A 1 109 ? 3.135 9.893 -17.525 1.00 48.09 109 ASP A C 1
ATOM 837 O O . ASP A 1 109 ? 2.521 8.969 -17.000 1.00 48.09 109 ASP A O 1
ATOM 841 N N . ASN A 1 110 ? 3.782 9.745 -18.682 1.00 52.41 110 ASN A N 1
ATOM 842 C CA . ASN A 1 110 ? 3.810 8.540 -19.512 1.00 52.41 110 ASN A CA 1
ATOM 843 C C . ASN A 1 110 ? 5.236 8.035 -19.801 1.00 52.41 110 ASN A C 1
ATOM 845 O O . ASN A 1 110 ? 5.432 7.302 -20.773 1.00 52.41 110 ASN A O 1
ATOM 849 N N . ALA A 1 111 ? 6.213 8.451 -18.993 1.00 53.81 111 ALA A N 1
ATOM 850 C CA . ALA A 1 111 ? 7.602 8.031 -19.108 1.00 53.81 111 ALA A CA 1
ATOM 851 C C . ALA A 1 111 ? 8.035 7.198 -17.892 1.00 53.81 111 ALA A C 1
ATOM 853 O O . ALA A 1 111 ? 7.719 7.541 -16.750 1.00 53.81 111 ALA A O 1
ATOM 854 N N . PHE A 1 112 ? 8.779 6.118 -18.138 1.00 56.53 112 PHE A N 1
ATOM 855 C CA . PHE A 1 112 ? 9.517 5.388 -17.106 1.00 56.53 112 PHE A CA 1
ATOM 856 C C . PHE A 1 112 ? 10.877 6.043 -16.913 1.00 56.53 112 PHE A C 1
ATOM 858 O O . PHE A 1 112 ? 11.523 6.404 -17.895 1.00 56.53 112 PHE A O 1
ATOM 865 N N . GLN A 1 113 ? 11.333 6.164 -15.669 1.00 61.78 113 GLN A N 1
ATOM 866 C CA . GLN A 1 113 ? 12.707 6.588 -15.425 1.00 61.78 113 GLN A CA 1
ATOM 867 C C . GLN A 1 113 ? 13.635 5.383 -15.606 1.00 61.78 113 GLN A C 1
ATOM 869 O O . GLN A 1 113 ? 13.386 4.319 -15.051 1.00 61.78 113 GLN A O 1
ATOM 874 N N . LEU A 1 114 ? 14.692 5.516 -16.394 1.00 60.53 114 LEU A N 1
ATOM 875 C CA . LEU A 1 114 ? 15.790 4.554 -16.438 1.00 60.53 114 LEU A CA 1
ATOM 876 C C . LEU A 1 114 ? 16.981 5.189 -15.730 1.00 60.53 114 LEU A C 1
ATOM 878 O O . LEU A 1 114 ? 17.272 6.349 -16.000 1.00 60.53 114 LEU A O 1
ATOM 882 N N . ARG A 1 115 ? 17.684 4.459 -14.867 1.00 56.91 115 ARG A N 1
ATOM 883 C CA . ARG A 1 115 ? 18.966 4.900 -14.310 1.00 56.91 115 ARG A CA 1
ATOM 884 C C . ARG A 1 115 ? 20.091 4.044 -14.869 1.00 56.91 115 ARG A C 1
ATOM 886 O O . ARG A 1 115 ? 19.959 2.827 -14.917 1.00 56.91 115 ARG A O 1
ATOM 893 N N . TRP A 1 116 ? 21.191 4.672 -15.270 1.00 54.22 116 TRP A N 1
ATOM 894 C CA . TRP A 1 116 ? 22.433 3.984 -15.606 1.00 54.22 116 TRP A CA 1
ATOM 895 C C . TRP A 1 116 ? 23.641 4.809 -15.179 1.00 54.22 116 TRP A C 1
ATOM 897 O O . TRP A 1 116 ? 23.741 5.976 -15.549 1.00 54.22 116 TRP A O 1
ATOM 907 N N . SER A 1 117 ? 24.549 4.216 -14.398 1.00 51.81 117 SER A N 1
ATOM 908 C CA . SER A 1 117 ? 25.777 4.873 -13.917 1.00 51.81 117 SER A CA 1
ATOM 909 C C . SER A 1 117 ? 25.521 6.277 -13.342 1.00 51.81 117 SER A C 1
ATOM 911 O O . SER A 1 117 ? 26.201 7.234 -13.699 1.00 51.81 117 SER A O 1
ATOM 913 N N . ASP A 1 118 ? 24.507 6.389 -12.476 1.00 52.62 118 ASP A N 1
ATOM 914 C CA . ASP A 1 118 ? 24.041 7.630 -11.826 1.00 52.62 118 ASP A CA 1
ATOM 915 C C . ASP A 1 118 ? 23.349 8.657 -12.738 1.00 52.62 118 ASP A C 1
ATOM 917 O O . ASP A 1 118 ? 23.106 9.797 -12.336 1.00 52.62 118 ASP A O 1
ATOM 921 N N . ILE A 1 119 ? 22.987 8.258 -13.955 1.00 51.47 119 ILE A N 1
ATOM 922 C CA . ILE A 1 119 ? 22.309 9.112 -14.926 1.00 51.47 119 ILE A CA 1
ATOM 923 C C . ILE A 1 119 ? 20.870 8.648 -15.122 1.00 51.47 119 ILE A C 1
ATOM 925 O O . ILE A 1 119 ? 20.638 7.483 -15.436 1.00 51.47 119 ILE A O 1
ATOM 929 N N . ASP A 1 120 ? 19.920 9.574 -14.989 1.00 56.66 120 ASP A N 1
ATOM 930 C CA . ASP A 1 120 ? 18.496 9.322 -15.212 1.00 56.66 120 ASP A CA 1
ATOM 931 C C . ASP A 1 120 ? 18.091 9.637 -16.671 1.00 56.66 120 ASP A C 1
ATOM 933 O O . ASP A 1 120 ? 18.494 10.652 -17.243 1.00 56.66 120 ASP A O 1
ATOM 937 N N . PHE A 1 121 ? 17.261 8.780 -17.266 1.00 59.66 121 PHE A N 1
ATOM 938 C CA . PHE A 1 121 ? 16.701 8.884 -18.618 1.00 59.66 121 PHE A CA 1
ATOM 939 C C . PHE A 1 121 ? 15.199 8.587 -18.595 1.00 59.66 121 PHE A C 1
ATOM 941 O O . PHE A 1 121 ? 14.690 8.011 -17.639 1.00 59.66 121 PHE A O 1
ATOM 948 N N . GLU A 1 122 ? 14.490 8.918 -19.674 1.00 56.12 122 GLU A N 1
ATOM 949 C CA . GLU A 1 122 ? 13.062 8.631 -19.826 1.00 56.12 122 GLU A CA 1
ATOM 950 C C . GLU A 1 122 ? 12.797 7.638 -20.963 1.00 56.12 122 GLU A C 1
ATOM 952 O O . GLU A 1 122 ? 13.218 7.832 -22.106 1.00 56.12 122 GLU A O 1
ATOM 957 N N . LEU A 1 123 ? 12.058 6.575 -20.655 1.00 59.12 123 LEU A N 1
ATOM 958 C CA . LEU A 1 123 ? 11.546 5.612 -21.621 1.00 59.12 123 LEU A CA 1
ATOM 959 C C . LEU A 1 123 ? 10.059 5.869 -21.866 1.00 59.12 123 LEU A C 1
ATOM 961 O O . LEU A 1 123 ? 9.259 5.849 -20.932 1.00 59.12 123 LEU A O 1
ATOM 965 N N . PHE A 1 124 ? 9.685 6.055 -23.128 1.00 55.75 124 PHE A N 1
ATOM 966 C CA . PHE A 1 124 ? 8.298 6.232 -23.545 1.00 55.75 124 PHE A CA 1
ATOM 967 C C . PHE A 1 124 ? 7.718 4.910 -24.061 1.00 55.75 124 PHE A C 1
ATOM 969 O O . PHE A 1 124 ? 8.445 3.990 -24.433 1.00 55.75 124 PHE A O 1
ATOM 976 N N . ALA A 1 125 ? 6.386 4.819 -24.114 1.00 49.03 125 ALA A N 1
ATOM 977 C CA . ALA A 1 125 ? 5.668 3.627 -24.582 1.00 49.03 125 ALA A CA 1
ATOM 978 C C . ALA A 1 125 ? 5.998 3.215 -26.032 1.00 49.03 125 ALA A C 1
ATOM 980 O O . ALA A 1 125 ? 5.723 2.087 -26.428 1.00 49.03 125 ALA A O 1
ATOM 981 N N . ASP A 1 126 ? 6.566 4.118 -26.830 1.00 49.28 126 ASP A N 1
ATOM 982 C CA . ASP A 1 126 ? 6.984 3.870 -28.208 1.00 49.28 126 ASP A CA 1
ATOM 983 C C . ASP A 1 126 ? 8.508 3.687 -28.363 1.00 49.28 126 ASP A C 1
ATOM 985 O O . ASP A 1 126 ? 9.017 3.656 -29.483 1.00 49.28 126 ASP A O 1
ATOM 989 N N . GLY A 1 127 ? 9.232 3.557 -27.247 1.00 49.03 127 GLY A N 1
ATOM 990 C CA . GLY A 1 127 ? 10.669 3.303 -27.197 1.00 49.03 127 GLY A CA 1
ATOM 991 C C . GLY A 1 127 ? 11.446 4.326 -26.367 1.00 49.03 127 GLY A C 1
ATOM 992 O O . GLY A 1 127 ? 10.898 5.246 -25.753 1.00 49.03 127 GLY A O 1
ATOM 993 N N . VAL A 1 128 ? 12.771 4.168 -26.342 1.00 48.16 128 VAL A N 1
ATOM 994 C CA . VAL A 1 128 ? 13.661 5.085 -25.618 1.00 48.16 128 VAL A CA 1
ATOM 995 C C . VAL A 1 128 ? 13.929 6.295 -26.501 1.00 48.16 128 VAL A C 1
ATOM 997 O O . VAL A 1 128 ? 14.518 6.176 -27.579 1.00 48.16 128 VAL A O 1
ATOM 1000 N N . ARG A 1 129 ? 13.507 7.478 -26.053 1.00 46.53 129 ARG A N 1
ATOM 1001 C CA . ARG A 1 129 ? 13.718 8.725 -26.790 1.00 46.53 129 ARG A CA 1
ATOM 1002 C C . ARG A 1 129 ? 14.780 9.556 -26.082 1.00 46.53 129 ARG A C 1
ATOM 1004 O O . ARG A 1 129 ? 14.617 9.932 -24.928 1.00 46.53 129 ARG A O 1
ATOM 1011 N N . ARG A 1 130 ? 15.853 9.902 -26.796 1.00 43.81 130 ARG A N 1
ATOM 1012 C CA . ARG A 1 130 ? 16.778 10.955 -26.364 1.00 43.81 130 ARG A CA 1
ATOM 1013 C C . ARG A 1 130 ? 16.130 12.318 -26.600 1.00 43.81 130 ARG A C 1
ATOM 1015 O O . ARG A 1 130 ? 15.669 12.590 -27.709 1.00 43.81 130 ARG A O 1
ATOM 1022 N N . CYS A 1 131 ? 16.164 13.207 -25.615 1.00 37.97 131 CYS A N 1
ATOM 1023 C CA . CYS A 1 131 ? 15.968 14.634 -25.866 1.00 37.97 131 CYS A CA 1
ATOM 1024 C C . CYS A 1 131 ? 17.285 15.229 -26.394 1.00 37.97 131 CYS A C 1
ATOM 1026 O O . CYS A 1 131 ? 18.247 15.378 -25.644 1.00 37.97 131 CYS A O 1
ATOM 1028 N N . GLU A 1 132 ? 17.355 15.557 -27.686 1.00 40.69 132 GLU A N 1
ATOM 1029 C CA . GLU A 1 132 ? 18.355 16.507 -28.187 1.00 40.69 132 GLU A CA 1
ATOM 1030 C C . GLU A 1 132 ? 17.784 17.914 -28.021 1.00 40.69 132 GLU A C 1
ATOM 1032 O O . GLU A 1 132 ? 17.029 18.389 -28.869 1.00 40.69 132 GLU A O 1
ATOM 1037 N N . ILE A 1 133 ? 18.088 18.570 -26.900 1.00 43.16 133 ILE A N 1
ATOM 1038 C CA . ILE A 1 133 ? 17.812 19.999 -26.751 1.00 43.16 133 ILE A CA 1
ATOM 1039 C C . ILE A 1 133 ? 19.049 20.681 -26.170 1.00 43.16 133 ILE A C 1
ATOM 1041 O O . ILE A 1 133 ? 19.354 20.540 -24.986 1.00 43.16 133 ILE A O 1
ATOM 1045 N N . ASP A 1 134 ? 19.727 21.460 -27.012 1.00 36.31 134 ASP A N 1
ATOM 1046 C CA . ASP A 1 134 ? 20.592 22.548 -26.563 1.00 36.31 134 ASP A CA 1
ATOM 1047 C C . ASP A 1 134 ? 19.698 23.651 -25.987 1.00 36.31 134 ASP A C 1
ATOM 1049 O O . ASP A 1 134 ? 19.062 24.410 -26.715 1.00 36.31 134 ASP A O 1
ATOM 1053 N N . GLY A 1 135 ? 19.636 23.720 -24.658 1.00 36.16 135 GLY A N 1
ATOM 1054 C CA . GLY A 1 135 ? 18.963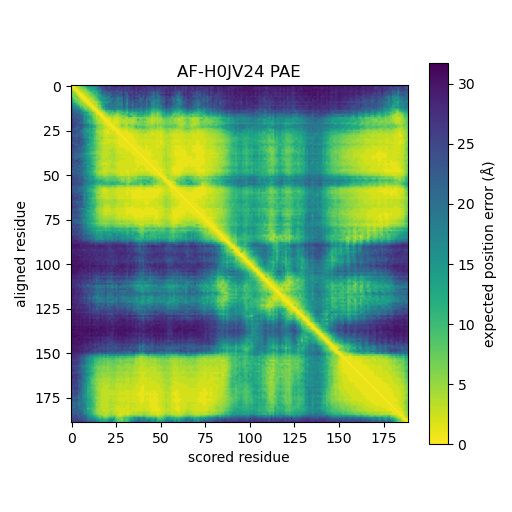 24.793 -23.935 1.00 36.16 135 GLY A CA 1
ATOM 1055 C C . GLY A 1 135 ? 17.455 24.594 -23.792 1.00 36.16 135 GLY A C 1
ATOM 1056 O O . GLY A 1 135 ? 16.676 24.800 -24.716 1.00 36.16 135 GLY A O 1
ATOM 1057 N N . HIS A 1 136 ? 17.025 24.283 -22.570 1.00 33.09 136 HIS A N 1
ATOM 1058 C CA . HIS A 1 136 ? 15.636 24.447 -22.152 1.00 33.09 136 HIS A CA 1
ATOM 1059 C C . HIS A 1 136 ? 15.255 25.937 -22.187 1.00 33.09 136 HIS A C 1
ATOM 1061 O O . HIS A 1 136 ? 15.316 26.643 -21.181 1.00 33.09 136 HIS A O 1
ATOM 1067 N N . THR A 1 137 ? 14.818 26.413 -23.347 1.00 32.00 137 THR A N 1
ATOM 1068 C CA . THR A 1 137 ? 13.834 27.486 -23.434 1.00 32.00 137 THR A CA 1
ATOM 1069 C C . THR A 1 137 ? 12.578 26.921 -24.076 1.00 32.00 137 THR A C 1
ATOM 1071 O O . THR A 1 137 ? 12.589 26.060 -24.952 1.00 32.00 137 THR A O 1
ATOM 1074 N N . THR A 1 138 ? 11.466 27.321 -23.490 1.00 36.31 138 THR A N 1
ATOM 1075 C CA . THR A 1 138 ? 10.115 26.866 -23.769 1.00 36.31 138 THR A CA 1
ATOM 1076 C C . THR A 1 138 ? 9.805 26.940 -25.282 1.00 36.31 138 THR A C 1
ATOM 1078 O O . THR A 1 138 ? 10.193 27.907 -25.930 1.00 36.31 138 THR A O 1
ATOM 1081 N N . TRP A 1 139 ? 9.062 25.960 -25.827 1.00 35.16 139 TRP A N 1
ATOM 1082 C CA . TRP A 1 139 ? 8.365 26.006 -27.141 1.00 35.16 139 TRP A CA 1
ATOM 1083 C C . TRP A 1 139 ? 9.018 25.418 -28.421 1.00 35.16 139 TRP A C 1
ATOM 1085 O O . TRP A 1 139 ? 8.614 25.801 -29.518 1.00 35.16 139 TRP A O 1
ATOM 1095 N N . GLY A 1 140 ? 9.930 24.440 -28.353 1.00 33.56 140 GLY A N 1
ATOM 1096 C CA . GLY A 1 140 ? 10.470 23.762 -29.553 1.00 33.56 140 GLY A CA 1
ATOM 1097 C C . GLY A 1 140 ? 10.066 22.287 -29.697 1.00 33.56 140 GLY A C 1
ATOM 1098 O O . GLY A 1 140 ? 10.227 21.510 -28.762 1.00 33.56 140 GLY A O 1
ATOM 1099 N N . THR A 1 141 ? 9.578 21.872 -30.873 1.00 38.31 141 THR A N 1
ATOM 1100 C CA . THR A 1 141 ? 9.342 20.457 -31.232 1.00 38.31 141 THR A CA 1
ATOM 1101 C C . THR A 1 141 ? 10.667 19.690 -31.312 1.00 38.31 141 THR A C 1
ATOM 1103 O O . THR A 1 141 ? 11.427 19.875 -32.265 1.00 38.31 141 THR A O 1
ATOM 1106 N N . ALA A 1 142 ? 10.935 18.839 -30.321 1.00 40.88 142 ALA A N 1
ATOM 1107 C CA . ALA A 1 142 ? 12.148 18.030 -30.227 1.00 40.88 142 ALA A CA 1
ATOM 1108 C C . ALA A 1 142 ? 12.241 16.978 -31.353 1.00 40.88 142 ALA A C 1
ATOM 1110 O O . ALA A 1 142 ? 11.252 16.321 -31.686 1.00 40.88 142 ALA A O 1
ATOM 1111 N N . LYS A 1 143 ? 13.442 16.798 -31.921 1.00 37.06 143 LYS A N 1
ATOM 1112 C CA . LYS A 1 143 ? 13.790 15.661 -32.787 1.00 37.06 143 LYS A CA 1
ATOM 1113 C C . LYS A 1 143 ? 14.641 14.691 -31.968 1.00 37.06 143 LYS A C 1
ATOM 1115 O O . LYS A 1 143 ? 15.712 15.058 -31.508 1.00 37.06 143 LYS A O 1
ATOM 1120 N N . CYS A 1 144 ? 14.146 13.476 -31.758 1.00 41.59 144 CYS A N 1
ATOM 1121 C CA . CYS A 1 144 ? 14.807 12.461 -30.939 1.00 41.59 144 CYS A CA 1
ATOM 1122 C C . CYS A 1 144 ? 15.599 11.487 -31.828 1.00 41.59 144 CYS A C 1
ATOM 1124 O O . CYS A 1 144 ? 15.018 10.881 -32.728 1.00 41.59 144 CYS A O 1
ATOM 1126 N N . SER A 1 145 ? 16.896 11.294 -31.567 1.00 40.94 145 SER A N 1
ATOM 1127 C CA . SER A 1 145 ? 17.678 10.175 -32.118 1.00 40.94 145 SER A CA 1
ATOM 1128 C C . SER A 1 145 ? 17.520 8.952 -31.204 1.00 40.94 145 SER A C 1
ATOM 1130 O O . SER A 1 145 ? 17.837 9.036 -30.016 1.00 40.94 145 SER A O 1
ATOM 1132 N N . GLY A 1 146 ? 16.991 7.843 -31.726 1.00 46.12 146 GLY A N 1
ATOM 1133 C CA . GLY A 1 146 ? 16.659 6.652 -30.937 1.00 46.12 146 GLY A CA 1
ATOM 1134 C C . GLY A 1 146 ? 17.886 5.867 -30.469 1.00 46.12 146 GLY A C 1
ATOM 1135 O O . GLY A 1 146 ? 18.827 5.662 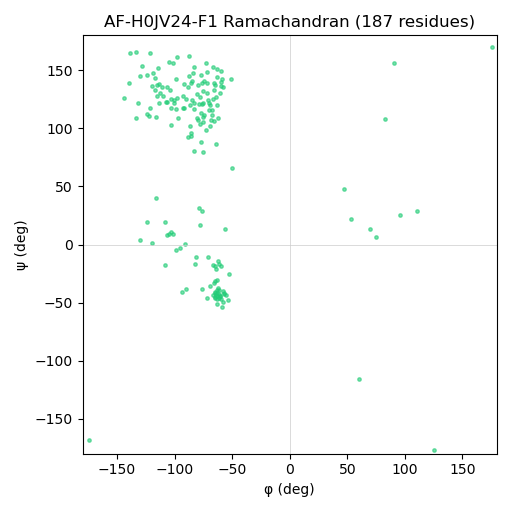-31.233 1.00 46.12 146 GLY A O 1
ATOM 1136 N N . TRP A 1 147 ? 17.849 5.398 -29.222 1.00 46.84 147 TRP A N 1
ATOM 1137 C CA . TRP A 1 147 ? 18.683 4.288 -28.763 1.00 46.84 147 TRP A CA 1
ATOM 1138 C C . TRP A 1 147 ? 17.925 2.984 -29.031 1.00 46.84 147 TRP A C 1
ATOM 1140 O O . TRP A 1 147 ? 16.721 2.912 -28.785 1.00 46.84 147 TRP A O 1
ATOM 1150 N N . ASN A 1 148 ? 18.611 1.971 -29.565 1.00 52.84 148 ASN A N 1
ATOM 1151 C CA . ASN A 1 148 ? 18.028 0.654 -29.798 1.00 52.84 148 ASN A CA 1
ATOM 1152 C C . ASN A 1 148 ? 18.515 -0.313 -28.706 1.00 52.84 148 ASN A C 1
ATOM 1154 O O . ASN A 1 148 ? 19.646 -0.792 -28.808 1.00 52.84 148 ASN A O 1
ATOM 1158 N N . PRO A 1 149 ? 17.689 -0.632 -27.694 1.00 52.78 149 PRO A N 1
ATOM 1159 C CA . PRO A 1 149 ? 18.065 -1.504 -26.587 1.00 52.78 149 PRO A CA 1
ATOM 1160 C C . PRO A 1 149 ? 18.075 -2.987 -26.981 1.00 52.78 149 PRO A C 1
ATOM 1162 O O . PRO A 1 149 ? 17.789 -3.825 -26.139 1.00 52.78 149 PRO A O 1
ATOM 1165 N N . ALA A 1 150 ? 18.341 -3.356 -28.239 1.00 53.44 150 ALA A N 1
ATOM 1166 C CA . ALA A 1 150 ? 18.096 -4.708 -28.751 1.00 53.44 150 ALA A CA 1
ATOM 1167 C C . ALA A 1 150 ? 18.732 -5.840 -27.909 1.00 53.44 150 ALA A C 1
ATOM 1169 O O . ALA A 1 150 ? 18.201 -6.946 -27.912 1.00 53.44 150 ALA A O 1
ATOM 1170 N N . GLY A 1 151 ? 19.817 -5.576 -27.164 1.00 57.44 151 GLY A N 1
ATOM 1171 C CA . GLY A 1 151 ? 20.410 -6.528 -26.211 1.00 57.44 151 GLY A CA 1
ATOM 1172 C C . GLY A 1 151 ? 19.761 -6.600 -24.815 1.00 57.44 151 GLY A C 1
ATOM 1173 O O . GLY A 1 151 ? 19.978 -7.576 -24.107 1.00 57.44 151 GLY A O 1
ATOM 1174 N N . SER A 1 152 ? 18.958 -5.608 -24.416 1.00 61.00 152 SER A N 1
ATOM 1175 C CA . SER A 1 152 ? 18.329 -5.494 -23.085 1.00 61.00 152 SER A CA 1
ATOM 1176 C C . SER A 1 152 ? 16.828 -5.213 -23.103 1.00 61.00 152 SER A C 1
ATOM 1178 O O . SER A 1 152 ? 16.247 -5.043 -22.036 1.00 61.00 152 SER A O 1
ATOM 1180 N N . ALA A 1 153 ? 16.187 -5.178 -24.272 1.00 66.94 153 ALA A N 1
ATOM 1181 C CA . ALA A 1 153 ? 14.755 -4.914 -24.398 1.00 66.94 153 ALA A CA 1
ATOM 1182 C C . ALA A 1 153 ? 13.923 -5.869 -23.531 1.00 66.94 153 ALA A C 1
ATOM 1184 O O . ALA A 1 153 ? 13.118 -5.405 -22.735 1.00 66.94 153 ALA A O 1
ATOM 1185 N N . GLU A 1 154 ? 14.200 -7.175 -23.590 1.00 67.38 154 GLU A N 1
ATOM 1186 C CA . GLU A 1 154 ? 13.488 -8.176 -22.784 1.00 67.38 154 GLU A CA 1
ATOM 1187 C C . GLU A 1 154 ? 13.670 -7.946 -21.272 1.00 67.38 154 GLU A C 1
ATOM 1189 O O . GLU A 1 154 ? 12.697 -7.985 -20.521 1.00 67.38 154 GLU A O 1
ATOM 1194 N N . TYR A 1 155 ? 14.890 -7.631 -20.818 1.00 70.25 155 TYR A N 1
ATOM 1195 C CA . TYR A 1 155 ? 15.147 -7.305 -19.410 1.00 70.25 155 TYR A CA 1
ATOM 1196 C C . TYR A 1 155 ? 14.393 -6.041 -18.983 1.00 70.25 155 TYR A C 1
ATOM 1198 O O . TYR A 1 155 ? 13.659 -6.072 -17.997 1.00 70.25 155 TYR A O 1
ATOM 1206 N N . ILE A 1 156 ? 14.525 -4.952 -19.745 1.00 68.69 156 ILE A N 1
ATOM 1207 C CA . ILE A 1 156 ? 13.886 -3.662 -19.460 1.00 68.69 156 ILE A CA 1
ATOM 1208 C C . ILE A 1 156 ? 12.364 -3.818 -19.426 1.00 68.69 156 ILE A C 1
ATOM 1210 O O . ILE A 1 156 ? 11.727 -3.365 -18.480 1.00 68.69 156 ILE A O 1
ATOM 1214 N N . GLU A 1 157 ? 11.779 -4.496 -20.415 1.00 73.50 157 GLU A N 1
ATOM 1215 C CA . GLU A 1 157 ? 10.343 -4.782 -20.466 1.00 73.50 157 GLU A CA 1
ATOM 1216 C C . GLU A 1 157 ? 9.892 -5.625 -19.270 1.00 73.50 157 GLU A C 1
ATOM 1218 O O . GLU A 1 157 ? 8.878 -5.307 -18.645 1.00 73.50 157 GLU A O 1
ATOM 1223 N N . SER A 1 158 ? 10.653 -6.664 -18.907 1.00 74.12 158 SER A N 1
ATOM 1224 C CA . SER A 1 158 ? 10.334 -7.510 -17.752 1.00 74.12 158 SER A CA 1
ATOM 1225 C C . SER A 1 158 ? 10.378 -6.734 -16.432 1.00 74.12 158 SER A C 1
ATOM 1227 O O . SER A 1 158 ? 9.509 -6.909 -15.576 1.00 74.12 158 SER A O 1
ATOM 1229 N N . GLU A 1 159 ? 11.339 -5.825 -16.288 1.00 76.25 159 GLU A N 1
ATOM 1230 C CA . GLU A 1 159 ? 11.546 -5.035 -15.080 1.00 76.25 159 GLU A CA 1
ATOM 1231 C C . GLU A 1 159 ? 10.504 -3.915 -14.958 1.00 76.25 159 GLU A C 1
ATOM 1233 O O . GLU A 1 159 ? 9.936 -3.702 -13.886 1.00 76.25 159 GLU A O 1
ATOM 1238 N N . ILE A 1 160 ? 10.141 -3.282 -16.078 1.00 74.25 160 ILE A N 1
ATOM 1239 C CA . ILE A 1 160 ? 8.987 -2.378 -16.169 1.00 74.25 160 ILE A CA 1
ATOM 1240 C C . ILE A 1 160 ? 7.712 -3.097 -15.762 1.00 74.25 160 ILE A C 1
ATOM 1242 O O . ILE A 1 160 ? 6.951 -2.578 -14.942 1.00 74.25 160 ILE A O 1
ATOM 1246 N N . ALA A 1 161 ? 7.463 -4.279 -16.325 1.00 80.00 161 ALA A N 1
ATOM 1247 C CA . ALA A 1 161 ? 6.270 -5.051 -16.021 1.00 80.00 161 ALA A CA 1
ATOM 1248 C C . ALA A 1 161 ? 6.220 -5.415 -14.530 1.00 80.00 161 ALA A C 1
ATOM 1250 O O . ALA A 1 161 ? 5.180 -5.229 -13.894 1.00 80.00 161 ALA A O 1
ATOM 1251 N N . ARG A 1 162 ? 7.348 -5.856 -13.954 1.00 82.88 162 ARG A N 1
ATOM 1252 C CA . ARG A 1 162 ? 7.478 -6.171 -12.524 1.00 82.88 162 ARG A CA 1
ATOM 1253 C C . ARG A 1 162 ? 7.153 -4.961 -11.651 1.00 82.88 162 ARG A C 1
ATOM 1255 O O . ARG A 1 162 ? 6.276 -5.047 -10.795 1.00 82.88 162 ARG A O 1
ATOM 1262 N N . GLN A 1 163 ? 7.808 -3.826 -11.882 1.00 79.75 163 GLN A N 1
ATOM 1263 C CA . GLN A 1 163 ? 7.615 -2.631 -11.059 1.00 79.75 163 GLN A CA 1
ATOM 1264 C C . GLN A 1 163 ? 6.240 -1.993 -11.237 1.00 79.75 163 GLN A C 1
ATOM 1266 O O . GLN A 1 163 ? 5.662 -1.504 -10.269 1.00 79.75 163 GLN A O 1
ATOM 1271 N N . THR A 1 164 ? 5.689 -2.022 -12.451 1.00 79.62 164 THR A N 1
ATOM 1272 C CA . THR A 1 164 ? 4.315 -1.567 -12.703 1.00 79.62 164 THR A CA 1
ATOM 1273 C C . THR A 1 164 ? 3.330 -2.422 -11.914 1.00 79.62 164 THR A C 1
ATOM 1275 O O . THR A 1 164 ? 2.478 -1.880 -11.215 1.00 79.62 164 THR A O 1
ATOM 1278 N N . ALA A 1 165 ? 3.485 -3.750 -11.945 1.00 85.75 165 ALA A N 1
ATOM 1279 C CA . ALA A 1 165 ? 2.644 -4.654 -11.169 1.00 85.75 165 ALA A CA 1
ATOM 1280 C C . ALA A 1 165 ? 2.772 -4.414 -9.653 1.00 85.75 165 ALA A C 1
ATOM 1282 O O . ALA A 1 165 ? 1.767 -4.438 -8.941 1.00 85.75 165 ALA A O 1
ATOM 1283 N N . GLU A 1 166 ? 3.981 -4.144 -9.151 1.00 85.56 166 GLU A N 1
ATOM 1284 C CA . GLU A 1 166 ? 4.218 -3.796 -7.743 1.00 85.56 166 GLU A CA 1
ATOM 1285 C C . GLU A 1 166 ? 3.563 -2.466 -7.352 1.00 85.56 166 GLU A C 1
ATOM 1287 O O . GLU A 1 166 ? 2.859 -2.401 -6.340 1.00 85.56 166 GLU A O 1
ATOM 1292 N N . ALA A 1 167 ? 3.724 -1.428 -8.176 1.00 84.06 167 ALA A N 1
ATOM 1293 C CA . ALA A 1 167 ? 3.113 -0.120 -7.961 1.00 84.06 167 ALA A CA 1
ATOM 1294 C C . ALA A 1 167 ? 1.578 -0.197 -7.993 1.00 84.06 167 ALA A C 1
ATOM 1296 O O . ALA A 1 167 ? 0.905 0.389 -7.138 1.00 84.06 167 ALA A O 1
ATOM 1297 N N . ASP A 1 168 ? 1.017 -0.967 -8.928 1.00 86.88 168 ASP A N 1
ATOM 1298 C CA . ASP A 1 168 ? -0.420 -1.211 -9.030 1.00 86.88 168 ASP A CA 1
ATOM 1299 C C . ASP A 1 168 ? -0.956 -1.978 -7.819 1.00 86.88 168 ASP A C 1
ATOM 1301 O O . ASP A 1 168 ? -2.023 -1.636 -7.294 1.00 86.88 168 ASP A O 1
ATOM 1305 N N . ALA A 1 169 ? -0.218 -2.985 -7.340 1.00 90.94 169 ALA A N 1
ATOM 1306 C CA . ALA A 1 169 ? -0.569 -3.743 -6.145 1.00 90.94 169 ALA A CA 1
ATOM 1307 C C . ALA A 1 169 ? -0.560 -2.857 -4.889 1.00 90.94 169 ALA A C 1
ATOM 1309 O O . ALA A 1 169 ? -1.505 -2.904 -4.095 1.00 90.94 169 ALA A O 1
ATOM 1310 N N . GLU A 1 170 ? 0.451 -2.001 -4.726 1.00 92.19 170 GLU A N 1
ATOM 1311 C CA . GLU A 1 170 ? 0.527 -1.047 -3.616 1.00 92.19 170 GLU A CA 1
ATOM 1312 C C . GLU A 1 170 ? -0.602 -0.009 -3.690 1.00 92.19 170 GLU A C 1
ATOM 1314 O O . GLU A 1 170 ? -1.316 0.228 -2.709 1.00 92.19 170 GLU A O 1
ATOM 1319 N N . ALA A 1 171 ? -0.854 0.554 -4.875 1.00 90.44 171 ALA A N 1
ATOM 1320 C CA . ALA A 1 171 ? -1.951 1.489 -5.087 1.00 90.44 171 ALA A CA 1
ATOM 1321 C C . ALA A 1 171 ? -3.319 0.853 -4.834 1.00 90.44 171 ALA A C 1
ATOM 1323 O O . ALA A 1 171 ? -4.203 1.489 -4.250 1.00 90.44 171 ALA A O 1
ATOM 1324 N N . LYS A 1 172 ? -3.497 -0.414 -5.211 1.00 93.56 172 LYS A N 1
ATOM 1325 C CA . LYS A 1 172 ? -4.699 -1.177 -4.881 1.00 93.56 172 LYS A CA 1
ATOM 1326 C C . LYS A 1 172 ? -4.843 -1.360 -3.371 1.00 93.56 172 LYS A C 1
ATOM 1328 O O . LYS A 1 172 ? -5.914 -1.063 -2.849 1.00 93.56 172 LYS A O 1
ATOM 1333 N N . ALA A 1 173 ? -3.785 -1.756 -2.664 1.00 95.81 173 ALA A N 1
ATOM 1334 C CA . ALA A 1 173 ? -3.818 -1.931 -1.211 1.00 95.81 173 ALA A CA 1
ATOM 1335 C C . ALA A 1 173 ? -4.220 -0.634 -0.480 1.00 95.81 173 ALA A C 1
ATOM 1337 O O . ALA A 1 173 ? -5.042 -0.662 0.437 1.00 95.81 173 ALA A O 1
ATOM 1338 N N . HIS A 1 174 ? -3.731 0.523 -0.936 1.00 96.06 174 HIS A N 1
ATOM 1339 C CA . HIS A 1 174 ? -4.147 1.823 -0.406 1.00 96.06 174 HIS A CA 1
ATOM 1340 C C . HIS A 1 174 ? -5.626 2.152 -0.658 1.00 96.06 174 HIS A C 1
ATOM 1342 O O . HIS A 1 174 ? -6.294 2.689 0.233 1.00 96.06 174 HIS A O 1
ATOM 1348 N N . ARG A 1 175 ? -6.159 1.836 -1.846 1.00 94.81 175 ARG A N 1
ATOM 1349 C CA . ARG A 1 175 ? -7.585 2.031 -2.166 1.00 94.81 175 ARG A CA 1
ATOM 1350 C C . ARG A 1 175 ? -8.481 1.108 -1.343 1.00 94.81 175 ARG A C 1
ATOM 1352 O O . ARG A 1 175 ? -9.474 1.568 -0.779 1.00 94.81 175 ARG A O 1
ATOM 1359 N N . ASP A 1 176 ? -8.099 -0.157 -1.209 1.00 95.56 176 ASP A N 1
ATOM 1360 C CA . ASP A 1 176 ? -8.838 -1.144 -0.423 1.00 95.56 176 ASP A CA 1
ATOM 1361 C C . ASP A 1 176 ? -8.869 -0.738 1.063 1.00 95.56 176 ASP A C 1
ATOM 1363 O O . ASP A 1 176 ? -9.936 -0.702 1.686 1.00 95.56 176 ASP A O 1
ATOM 1367 N N . ALA A 1 177 ? -7.729 -0.299 1.609 1.00 96.75 177 ALA A N 1
ATOM 1368 C CA . ALA A 1 177 ? -7.630 0.272 2.953 1.00 96.75 177 ALA A CA 1
ATOM 1369 C C . ALA A 1 177 ? -8.552 1.492 3.137 1.00 96.75 177 ALA A C 1
ATOM 1371 O O . ALA A 1 177 ? -9.260 1.595 4.142 1.00 96.75 177 ALA A O 1
ATOM 1372 N N . ALA A 1 178 ? -8.614 2.390 2.148 1.00 95.50 178 ALA A N 1
ATOM 1373 C CA . ALA A 1 178 ? -9.493 3.559 2.183 1.00 95.50 178 ALA A CA 1
ATOM 1374 C C . ALA A 1 178 ? -10.988 3.195 2.169 1.00 95.50 178 ALA A C 1
ATOM 1376 O O . ALA A 1 178 ? -11.796 3.905 2.775 1.00 95.50 178 ALA A O 1
ATOM 1377 N N . SER A 1 179 ? -11.350 2.090 1.512 1.00 95.19 179 SER A N 1
ATOM 1378 C CA . SER A 1 179 ? -12.728 1.588 1.432 1.00 95.19 179 SER A CA 1
ATOM 1379 C C . SER A 1 179 ? -13.173 0.778 2.657 1.00 95.19 179 SER A C 1
ATOM 1381 O O . SER A 1 179 ? -14.360 0.505 2.824 1.00 95.19 179 SER A O 1
ATOM 1383 N N . SER A 1 180 ? -12.237 0.418 3.538 1.00 95.31 180 SER A N 1
ATOM 1384 C CA . SER A 1 180 ? -12.511 -0.430 4.699 1.00 95.31 180 SER A CA 1
ATOM 1385 C C . SER A 1 180 ? -13.424 0.262 5.733 1.00 95.31 180 SER A C 1
ATOM 1387 O O . SER A 1 180 ? -13.428 1.496 5.844 1.00 95.31 180 SER A O 1
ATOM 1389 N N . PRO A 1 181 ? -14.207 -0.492 6.530 1.00 94.19 181 PRO A N 1
ATOM 1390 C CA . PRO A 1 181 ? -15.114 0.092 7.519 1.00 94.19 181 PRO A CA 1
ATOM 1391 C C . PRO A 1 181 ? -14.350 0.867 8.595 1.00 94.19 181 PRO A C 1
ATOM 1393 O O . PRO A 1 181 ? -13.208 0.541 8.918 1.00 94.19 181 PRO A O 1
ATOM 1396 N N . LEU A 1 182 ? -14.979 1.894 9.171 1.00 92.50 182 LEU A N 1
ATOM 1397 C CA . LEU A 1 182 ? -14.410 2.616 10.308 1.00 92.50 182 LEU A CA 1
ATOM 1398 C C . LEU A 1 182 ? -14.602 1.797 11.593 1.00 92.50 182 LEU A C 1
ATOM 1400 O O . LEU A 1 182 ? -15.718 1.413 11.940 1.00 92.50 182 LEU A O 1
ATOM 1404 N N . ILE A 1 183 ? -13.508 1.566 12.312 1.00 92.56 183 ILE A N 1
ATOM 1405 C CA . ILE A 1 183 ? -13.485 0.962 13.640 1.00 92.56 183 ILE A CA 1
ATOM 1406 C C . ILE A 1 183 ? -13.331 2.081 14.665 1.00 92.56 183 ILE A C 1
ATOM 1408 O O . ILE A 1 183 ? -12.380 2.866 14.623 1.00 92.56 183 ILE A O 1
ATOM 1412 N N . VAL A 1 184 ? -14.263 2.132 15.613 1.00 88.19 184 VAL A N 1
ATOM 1413 C CA . VAL A 1 184 ? -14.213 3.086 16.720 1.00 88.19 184 VAL A CA 1
ATOM 1414 C C . VAL A 1 184 ? -13.488 2.433 17.889 1.00 88.19 184 VAL A C 1
ATOM 1416 O O . VAL A 1 184 ? -13.914 1.413 18.434 1.00 88.19 184 VAL A O 1
ATOM 1419 N N . LEU A 1 185 ? -12.359 3.027 18.266 1.00 88.44 185 LEU A N 1
ATOM 1420 C CA . LEU A 1 185 ? -11.573 2.596 19.415 1.00 88.44 185 LEU A CA 1
ATOM 1421 C C . LEU A 1 185 ? -12.084 3.283 20.681 1.00 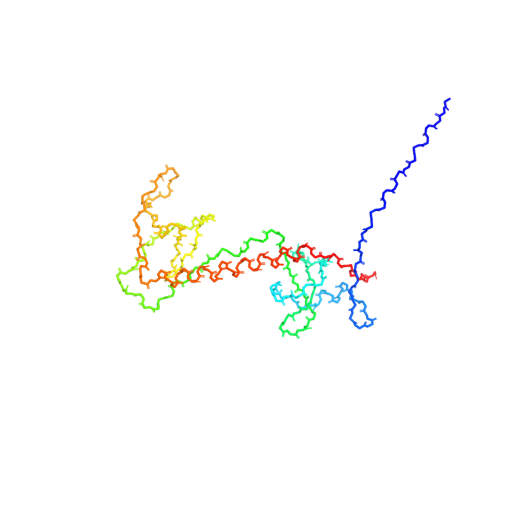88.44 185 LEU A C 1
ATOM 1423 O O . LEU A 1 185 ? -12.477 4.449 20.650 1.00 88.44 185 LEU A O 1
ATOM 1427 N N . ALA A 1 186 ? -12.047 2.573 21.808 1.00 82.25 186 ALA A N 1
ATOM 1428 C CA . ALA A 1 186 ? -12.411 3.171 23.085 1.00 82.25 186 ALA A CA 1
ATOM 1429 C C . ALA A 1 186 ? -11.382 4.243 23.478 1.00 82.25 186 ALA A C 1
ATOM 1431 O O . ALA A 1 186 ? -10.177 3.972 23.540 1.00 82.25 186 ALA A O 1
ATOM 1432 N N . GLY A 1 187 ? -11.861 5.457 23.750 1.00 74.88 187 GLY A N 1
ATOM 1433 C CA . GLY A 1 187 ? -11.069 6.503 24.387 1.00 74.88 187 GLY A CA 1
ATOM 1434 C C . GLY A 1 187 ? -11.005 6.275 25.896 1.00 74.88 187 GLY A C 1
ATOM 1435 O O . GLY A 1 187 ? -12.016 5.945 26.516 1.00 74.88 187 GLY A O 1
ATOM 1436 N N . LEU A 1 188 ? -9.826 6.460 26.488 1.00 57.34 188 LEU A N 1
ATOM 1437 C CA . LEU A 1 188 ? -9.741 6.734 27.920 1.00 57.34 188 LEU A CA 1
ATOM 1438 C C . LEU A 1 188 ? -10.199 8.186 28.094 1.00 57.34 188 LEU A C 1
ATOM 1440 O O . LEU A 1 188 ? -9.557 9.086 27.554 1.00 57.34 188 LEU A O 1
ATOM 1444 N N . ARG A 1 189 ? -11.358 8.381 28.728 1.00 50.78 189 ARG A N 1
ATOM 1445 C CA . ARG A 1 189 ? -11.768 9.696 29.233 1.00 50.78 189 ARG A CA 1
ATOM 1446 C C . ARG A 1 189 ? -10.874 10.100 30.394 1.00 50.78 189 ARG A C 1
ATOM 1448 O O . ARG A 1 189 ? -10.515 9.188 31.173 1.00 50.78 189 ARG A O 1
#

Organism: NCBI:txid1114960

Radius of gyration: 25.91 Å; Cα contacts (8 Å, |Δi|>4): 277; chains: 1; bounding box: 84×46×62 Å

Solvent-accessible surface area (backbone atoms only — not comparable to full-atom values): 11815 Å² total; per-residue (Å²): 138,82,82,85,79,83,75,82,84,80,82,82,79,86,75,83,79,41,74,58,66,61,91,96,40,71,48,31,48,75,58,60,75,69,42,56,78,49,63,48,79,46,41,52,73,74,19,20,39,90,61,98,53,98,79,78,58,48,34,32,36,25,32,29,74,87,77,69,44,73,28,31,19,68,49,46,77,81,52,80,39,70,82,48,64,47,72,56,69,95,80,74,76,64,98,82,67,75,75,71,84,36,99,69,88,77,77,54,98,70,45,37,40,33,33,44,95,94,41,60,42,52,35,40,92,92,44,45,55,31,67,64,68,92,66,99,62,91,91,73,90,75,64,58,66,71,54,77,54,80,92,45,44,70,59,52,52,52,48,50,52,52,39,46,52,50,22,50,50,46,25,46,37,23,44,52,50,62,70,37,54,57,35,59,57,48,72,86,128

Sequence (189 aa):
MTAEQTTATVETLTAEVRVLTVGKRQITVSVAKQLDVIPVTRLTVFGRVKLELKDHKDYVIGVDNTTGILSLSAYNKYFRGPKPFVDVIDSGLPDEQFPIVCGATSSYDNAFQLRWSDIDFELFADGVRRCEIDGHTTWGTAKCSGWNPAGSAEYIESEIARQTAEADAEAKAHRDAASSPLIVLAGLR

pLDDT: mean 70.58, std 21.27, range [32.0, 97.88]